Protein AF-A0A9W5TBR8-F1 (afdb_monomer_lite)

Radius of gyration: 24.47 Å; chains: 1; bounding box: 68×48×90 Å

pLDDT: mean 71.94, std 16.28, range [33.34, 95.5]

Secondary structure (DSSP, 8-state):
-PPPP----------EEEEEE-HHHHHHS-HHHHHHHHHHHHHHHHHTT--EEEEEETT-HHHHHHHHHHTT-SSEEPP-GGGSPPP-TT-GGGG----------GGGGGS--EEEEEEETTEEEEEE--TTT--STTEEEEEEE-HHHHHHHHHHHHTS--PPPS-EEEE--TT-SS-PEEEEPPPHHHHH-HHHHHHHHEETTEE-PPPSEEEEEE--HHHHHHHHHHHHHHHHHHHHHHTSTT-TT--------HHHHHHHHHHHHHHHHTTT---PPPPSTTS--GGGGSS-EEEEEESS-HHHHHHHHHHHHH----TT-

Foldseek 3Di:
DDDPPDPPPPQDQFAEEEEEEDPQAPLLDDLLQQVLLVVVQQVVCLVSLHAEYEYEYALCPNVLVCLVVAFPFAKAWDPDSVPSDDDDLPDCSSVQPVPPSPPVDPVSVVTAFKWKWFDDDPIIIIHHDDPVPDDSPGTYIYGYHHLCLLVVLVVVLVPPPDDPQPDKDWDDDPDDPDDTDIDGDHPPCSVPVVVSLQSSQQGPNRGDDQGAAYEYEAADPVSLVSNVVSVVVVVVVVVVVVVPPPNVPPPRPDPDPVVSSVVRVVVVVCCVVVVQPDDQFDDDSSHDNVSNVLNYDYHYFYDSHPVRVVVRVVVSSVDDDPSPD

Sequence (325 aa):
MATPSEAHVDIESLSHVASLFSDGFLRFTPKDRIERDIFSNAVNLIVENVNYFTIYDWRGVMRLYFATKYGGSHRRPVGDLSKYKAPSLGSLEYFDISRQFRVIDPDIFECTSSYYLERKGPELVISQFNASQHKPAGGLRLTFLDRTHAHSRIINAISYPQLEPSKWIMVSPPNTTDRDVKYSIPSEEHITQPSLQRQLNMIDNAEIPLPDLMISVQAKFSDILLHCISRIYMKWLMLIFCVLPFFSKMHIDHYIDVKLVFRSIIKRINSIWFYGMGIIHPFGPCGLPPWFLACAELHECFSLSQADFWKCVDDFYHCQRRNGK

Organism: Babesia ovis (NCBI:txid5869)

Structure (mmCIF, N/CA/C/O backbone):
data_AF-A0A9W5TBR8-F1
#
_entry.id   AF-A0A9W5TBR8-F1
#
loop_
_atom_site.group_PDB
_atom_site.id
_atom_site.type_symbol
_atom_site.label_atom_id
_atom_site.label_alt_id
_atom_site.label_comp_id
_atom_site.label_asym_id
_atom_site.label_entity_id
_atom_site.label_seq_id
_atom_site.pdbx_PDB_ins_code
_atom_site.Cartn_x
_atom_site.Cartn_y
_atom_site.Cartn_z
_atom_site.occupancy
_atom_site.B_iso_or_equiv
_atom_site.auth_seq_id
_atom_site.auth_comp_id
_atom_site.auth_asym_id
_atom_site.auth_atom_id
_atom_site.pdbx_PDB_model_num
ATOM 1 N N . MET A 1 1 ? -12.964 1.700 -49.991 1.00 38.56 1 MET A N 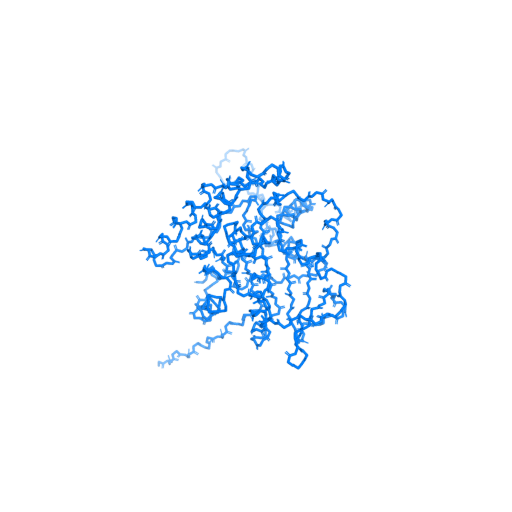1
ATOM 2 C CA . MET A 1 1 ? -12.283 2.212 -48.784 1.00 38.56 1 MET A CA 1
ATOM 3 C C . MET A 1 1 ? -12.960 1.570 -47.593 1.00 38.56 1 MET A C 1
ATOM 5 O O . MET A 1 1 ? -14.138 1.823 -47.390 1.00 38.56 1 MET A O 1
ATOM 9 N N . ALA A 1 2 ? -12.272 0.658 -46.908 1.00 34.84 2 ALA A N 1
ATOM 10 C CA . ALA A 1 2 ? -12.793 0.054 -45.689 1.00 34.84 2 ALA A CA 1
ATOM 11 C C . ALA A 1 2 ? -12.686 1.091 -44.567 1.00 34.84 2 ALA A C 1
ATOM 13 O O . ALA A 1 2 ? -11.602 1.613 -44.311 1.00 34.84 2 ALA A O 1
ATOM 14 N N . THR A 1 3 ? -13.816 1.428 -43.955 1.00 33.34 3 THR A N 1
ATOM 15 C CA . THR A 1 3 ? -13.861 2.151 -42.684 1.00 33.34 3 THR A CA 1
ATOM 16 C C . THR A 1 3 ? -13.034 1.377 -41.658 1.00 33.34 3 THR A C 1
ATOM 18 O O . THR A 1 3 ? -13.221 0.161 -41.556 1.00 33.34 3 THR A O 1
ATOM 21 N N . PRO A 1 4 ? -12.111 2.024 -40.924 1.00 38.44 4 PRO A N 1
ATOM 22 C CA . PRO A 1 4 ? -11.412 1.350 -39.844 1.00 38.44 4 PRO A CA 1
ATOM 23 C C . PRO A 1 4 ? -12.465 0.915 -38.825 1.00 38.44 4 PRO A C 1
ATOM 25 O O . PRO A 1 4 ? -13.259 1.734 -38.366 1.00 38.44 4 PRO A O 1
ATOM 28 N N . SER A 1 5 ? -12.516 -0.386 -38.538 1.00 38.44 5 SER A N 1
ATOM 29 C CA . SER A 1 5 ? -13.311 -0.914 -37.436 1.00 38.44 5 SER A CA 1
ATOM 30 C C . SER A 1 5 ? -12.879 -0.190 -36.168 1.00 38.44 5 SER A C 1
ATOM 32 O O . SER A 1 5 ? -11.680 -0.171 -35.873 1.00 38.44 5 SER A O 1
ATOM 34 N N . GLU A 1 6 ? -13.829 0.408 -35.451 1.00 37.50 6 GLU A N 1
ATOM 35 C CA . GLU A 1 6 ? -13.611 0.891 -34.091 1.00 37.50 6 GLU A CA 1
ATOM 36 C C . GLU A 1 6 ? -12.923 -0.230 -33.313 1.00 37.50 6 GLU A C 1
ATOM 38 O O . GLU A 1 6 ? -13.473 -1.319 -33.139 1.00 37.50 6 GLU A O 1
ATOM 43 N N . ALA A 1 7 ? -11.661 -0.005 -32.949 1.00 41.06 7 ALA A N 1
ATOM 44 C CA . ALA A 1 7 ? -10.956 -0.907 -32.068 1.00 41.06 7 ALA A CA 1
ATOM 45 C C . ALA A 1 7 ? -11.771 -0.945 -30.776 1.00 41.06 7 ALA A C 1
ATOM 47 O O . ALA A 1 7 ? -11.905 0.079 -30.107 1.00 41.06 7 ALA A O 1
ATOM 48 N N . HIS A 1 8 ? -12.349 -2.104 -30.465 1.00 37.47 8 HIS A N 1
ATOM 49 C CA . HIS A 1 8 ? -12.842 -2.392 -29.130 1.00 37.47 8 HIS A CA 1
ATOM 50 C C . HIS A 1 8 ? -11.691 -2.092 -28.166 1.00 37.47 8 HIS A C 1
ATOM 52 O O . HIS A 1 8 ? -10.691 -2.808 -28.134 1.00 37.47 8 HIS A O 1
ATOM 58 N N . VAL A 1 9 ? -11.787 -0.970 -27.455 1.00 43.81 9 VAL A N 1
ATOM 59 C CA . VAL A 1 9 ? -10.922 -0.690 -26.317 1.00 43.81 9 VAL A CA 1
ATOM 60 C C . VAL A 1 9 ? -11.436 -1.618 -25.230 1.00 43.81 9 VAL A C 1
ATOM 62 O O . VAL A 1 9 ? -12.462 -1.335 -24.614 1.00 43.81 9 VAL A O 1
ATOM 65 N N . ASP A 1 10 ? -10.792 -2.774 -25.077 1.00 48.81 10 ASP A N 1
ATOM 66 C CA . ASP A 1 10 ? -11.019 -3.636 -23.925 1.00 48.81 10 ASP A CA 1
ATOM 67 C C . ASP A 1 10 ? -10.769 -2.780 -22.680 1.00 48.81 10 ASP A C 1
ATOM 69 O O . ASP A 1 10 ? -9.655 -2.307 -22.453 1.00 48.81 10 ASP A O 1
ATOM 73 N N . ILE A 1 11 ? -11.833 -2.499 -21.926 1.00 58.00 11 ILE A N 1
ATOM 74 C CA . ILE A 1 11 ? -11.738 -1.749 -20.675 1.00 58.00 11 ILE A CA 1
ATOM 75 C C . ILE A 1 11 ? -10.878 -2.597 -19.741 1.00 58.00 11 ILE A C 1
ATOM 77 O O . ILE A 1 11 ? -11.263 -3.714 -19.386 1.00 58.00 11 ILE A O 1
ATOM 81 N N . GLU A 1 12 ? -9.696 -2.097 -19.389 1.00 68.62 12 GLU A N 1
ATOM 82 C CA . GLU A 1 12 ? -8.773 -2.822 -18.524 1.00 68.62 12 GLU A CA 1
ATOM 83 C C . GLU A 1 12 ? -9.418 -3.058 -17.155 1.00 68.62 12 GLU A C 1
ATOM 85 O O . GLU A 1 12 ? -9.857 -2.131 -16.474 1.00 68.62 12 GLU A O 1
ATOM 90 N N . SER A 1 13 ? -9.497 -4.326 -16.751 1.00 84.25 13 SER A N 1
ATOM 91 C CA . SER A 1 13 ? -10.042 -4.699 -15.451 1.00 84.25 13 SER A CA 1
ATOM 92 C C . SER A 1 13 ? -8.992 -4.490 -14.362 1.00 84.25 13 SER A C 1
ATOM 94 O O . SER A 1 13 ? -7.942 -5.134 -14.391 1.00 84.25 13 SER A O 1
ATOM 96 N N . LEU A 1 14 ? -9.294 -3.651 -13.373 1.00 90.31 14 LEU A N 1
ATOM 97 C CA . LEU A 1 14 ? -8.453 -3.471 -12.194 1.00 90.31 14 LEU A CA 1
ATOM 98 C C . LEU A 1 14 ? -8.553 -4.701 -11.278 1.00 90.31 14 LEU A C 1
ATOM 100 O O . LEU A 1 14 ? -9.602 -4.965 -10.697 1.00 90.31 14 LEU A O 1
ATOM 104 N N . SER A 1 15 ? -7.468 -5.460 -11.121 1.00 91.19 15 SER A N 1
ATOM 105 C CA . SER A 1 15 ? -7.457 -6.696 -10.321 1.00 91.19 15 SER A CA 1
ATOM 106 C C . SER A 1 15 ? -6.657 -6.571 -9.024 1.00 91.19 15 SER A C 1
ATOM 108 O O . SER A 1 15 ? -7.024 -7.170 -8.003 1.00 91.19 15 SER A O 1
ATOM 110 N N . HIS A 1 16 ? -5.581 -5.779 -9.052 1.00 92.75 16 HIS A N 1
ATOM 111 C CA . HIS A 1 16 ? -4.664 -5.604 -7.935 1.00 92.75 16 HIS A CA 1
ATOM 112 C C . HIS A 1 16 ? -4.231 -4.146 -7.777 1.00 92.75 16 HIS A C 1
ATOM 114 O O . HIS A 1 16 ? -3.551 -3.577 -8.632 1.00 92.75 16 HIS A O 1
ATOM 120 N N . VAL A 1 17 ? -4.567 -3.572 -6.620 1.00 94.25 17 VAL A N 1
ATOM 121 C CA . VAL A 1 17 ? -4.109 -2.245 -6.199 1.00 94.25 17 VAL A CA 1
ATOM 122 C C . VAL A 1 17 ? -3.016 -2.384 -5.143 1.00 94.25 17 VAL A C 1
ATOM 124 O O . VAL A 1 17 ? -3.185 -3.090 -4.148 1.00 94.25 17 VAL A O 1
ATOM 127 N N . ALA A 1 18 ? -1.908 -1.670 -5.315 1.00 93.00 18 ALA A N 1
ATOM 128 C CA . ALA A 1 18 ? -0.853 -1.548 -4.318 1.00 93.00 18 ALA A CA 1
ATOM 129 C C . ALA A 1 18 ? -0.780 -0.112 -3.782 1.00 93.00 18 ALA A C 1
ATOM 131 O O . ALA A 1 18 ? -0.710 0.847 -4.540 1.00 93.00 18 ALA A O 1
ATOM 132 N N . SER A 1 19 ? -0.760 0.059 -2.463 1.00 93.00 19 SER A N 1
ATOM 133 C CA . SER A 1 19 ? -0.533 1.341 -1.797 1.00 93.00 19 SER A CA 1
ATOM 134 C C . SER A 1 19 ? 0.805 1.357 -1.083 1.00 93.00 19 SER A C 1
ATOM 136 O O . SER A 1 19 ? 1.113 0.494 -0.265 1.00 93.00 19 SER A O 1
ATOM 138 N N . LEU A 1 20 ? 1.590 2.383 -1.370 1.00 89.56 20 LEU A N 1
ATOM 139 C CA . LEU A 1 20 ? 2.924 2.594 -0.842 1.00 89.56 20 LEU A CA 1
ATOM 140 C C . LEU A 1 20 ? 2.894 3.719 0.184 1.00 89.56 20 LEU A C 1
ATOM 142 O O . LEU A 1 20 ? 2.697 4.882 -0.160 1.00 89.56 20 LEU A O 1
ATOM 146 N N . PHE A 1 21 ? 3.121 3.392 1.450 1.00 89.50 21 PHE A N 1
ATOM 147 C CA . PHE A 1 21 ? 3.064 4.375 2.525 1.00 89.50 21 PHE A CA 1
ATOM 148 C C . PHE A 1 21 ? 4.429 5.022 2.747 1.00 89.50 21 PHE A C 1
ATOM 150 O O . PHE A 1 21 ? 5.423 4.351 3.042 1.00 89.50 21 PHE A O 1
ATOM 157 N N . SER A 1 22 ? 4.491 6.351 2.637 1.00 82.69 22 SER A N 1
ATOM 158 C CA . SER A 1 22 ? 5.710 7.083 2.972 1.00 82.69 22 SER A CA 1
ATOM 159 C C . SER A 1 22 ? 5.959 7.149 4.476 1.00 82.69 22 SER A C 1
ATOM 161 O O . SER A 1 22 ? 5.034 7.158 5.286 1.00 82.69 22 SER A O 1
ATOM 163 N N . ASP A 1 23 ? 7.235 7.241 4.869 1.00 77.81 23 ASP A N 1
ATOM 164 C CA . ASP A 1 23 ? 7.616 7.399 6.283 1.00 77.81 23 ASP A CA 1
ATOM 165 C C . ASP A 1 23 ? 6.982 8.662 6.891 1.00 77.81 23 ASP A C 1
ATOM 167 O O . ASP A 1 23 ? 6.600 8.671 8.057 1.00 77.81 23 ASP A O 1
ATOM 171 N N . GLY A 1 24 ? 6.803 9.716 6.086 1.00 76.12 24 GLY A N 1
ATOM 172 C CA . GLY A 1 24 ? 6.051 10.901 6.493 1.00 76.12 24 GLY A CA 1
ATOM 173 C C . GLY A 1 24 ? 4.583 10.576 6.768 1.00 76.12 24 GLY A C 1
ATOM 174 O O . GLY A 1 24 ? 4.076 10.910 7.835 1.00 76.12 24 GLY A O 1
ATOM 175 N N . PHE A 1 25 ? 3.904 9.884 5.847 1.00 84.19 25 PHE A N 1
ATOM 176 C CA . PHE A 1 25 ? 2.503 9.493 6.026 1.00 84.19 25 PHE A CA 1
ATOM 177 C C . PHE A 1 25 ? 2.286 8.687 7.314 1.00 84.19 25 PHE A C 1
ATOM 179 O O . PHE A 1 25 ? 1.428 9.057 8.115 1.00 84.19 25 PHE A O 1
ATOM 186 N N . LEU A 1 26 ? 3.113 7.666 7.557 1.00 81.44 26 LEU A N 1
ATOM 187 C CA . LEU A 1 26 ? 3.023 6.800 8.741 1.00 81.44 26 LEU A CA 1
ATOM 188 C C . LEU A 1 26 ? 3.288 7.528 10.064 1.00 81.44 26 LEU A C 1
ATOM 190 O O . LEU A 1 26 ? 2.765 7.126 11.098 1.00 81.44 26 LEU A O 1
ATOM 194 N N . ARG A 1 27 ? 4.138 8.561 10.058 1.00 76.44 27 ARG A N 1
ATOM 195 C CA . ARG A 1 27 ? 4.496 9.307 11.276 1.00 76.44 27 ARG A CA 1
ATOM 196 C C . ARG A 1 27 ? 3.541 10.449 11.592 1.00 76.44 27 ARG A C 1
ATOM 198 O O . ARG A 1 27 ? 3.403 10.809 12.757 1.00 76.44 27 ARG A O 1
ATOM 205 N N . PHE A 1 28 ? 2.931 11.047 10.572 1.00 76.19 28 PHE A N 1
ATOM 206 C CA . PHE A 1 28 ? 2.017 12.179 10.747 1.00 76.19 28 PHE A CA 1
ATOM 207 C C . PHE A 1 28 ? 0.547 11.752 10.814 1.00 76.19 28 PHE A C 1
ATOM 209 O O . PHE A 1 28 ? -0.290 12.539 11.252 1.00 76.19 28 PHE A O 1
ATOM 216 N N . THR A 1 29 ? 0.229 10.512 10.432 1.00 78.94 29 THR A N 1
ATOM 217 C CA . THR A 1 29 ? -1.136 9.974 10.455 1.00 78.94 29 THR A CA 1
ATOM 218 C C . THR A 1 29 ? -1.252 8.867 11.506 1.00 78.94 29 THR A C 1
ATOM 220 O O . THR A 1 29 ? -0.426 7.957 11.516 1.00 78.94 29 THR A O 1
ATOM 223 N N . PRO A 1 30 ? -2.273 8.880 12.379 1.00 78.75 30 PRO A N 1
ATOM 224 C CA . PRO A 1 30 ? -2.486 7.806 13.345 1.00 78.75 30 PRO A CA 1
ATOM 225 C C . PRO A 1 30 ? -2.832 6.496 12.678 1.00 78.75 30 PRO A C 1
ATOM 227 O O . PRO A 1 30 ? -3.600 6.464 11.715 1.00 78.75 30 PRO A O 1
ATOM 230 N N . LYS A 1 31 ? -2.391 5.408 13.302 1.00 83.12 31 LYS A N 1
ATOM 231 C CA . LYS A 1 31 ? -2.651 4.045 12.839 1.00 83.12 31 LYS A CA 1
ATOM 232 C C . LYS A 1 31 ? -4.140 3.728 12.751 1.00 83.12 31 LYS A C 1
ATOM 234 O O . LYS A 1 31 ? -4.548 3.160 11.752 1.00 83.12 31 LYS A O 1
ATOM 239 N N . ASP A 1 32 ? -4.951 4.165 13.714 1.00 81.94 32 ASP A N 1
ATOM 240 C CA . ASP A 1 32 ? -6.401 3.915 13.690 1.00 81.94 32 ASP A CA 1
ATOM 241 C C . ASP A 1 32 ? -7.092 4.639 12.526 1.00 81.94 32 ASP A C 1
ATOM 243 O O . ASP A 1 32 ? -8.001 4.103 11.898 1.00 81.94 32 ASP A O 1
ATOM 247 N N . ARG A 1 33 ? -6.631 5.849 12.181 1.00 83.56 33 ARG A N 1
ATOM 248 C CA . ARG A 1 33 ? -7.131 6.563 10.999 1.00 83.56 33 ARG A CA 1
ATOM 249 C C . ARG A 1 33 ? -6.689 5.867 9.714 1.00 83.56 33 ARG A C 1
ATOM 251 O O . ARG A 1 33 ? -7.508 5.718 8.815 1.00 83.56 33 ARG A O 1
ATOM 258 N N . ILE A 1 34 ? -5.427 5.435 9.638 1.00 90.50 34 ILE A N 1
ATOM 259 C CA . ILE A 1 34 ? -4.916 4.662 8.497 1.00 90.50 34 ILE A CA 1
ATOM 260 C C . ILE A 1 34 ? -5.734 3.377 8.336 1.00 90.50 34 ILE A C 1
ATOM 262 O O . ILE A 1 34 ? -6.197 3.094 7.243 1.00 90.50 34 ILE A O 1
ATOM 266 N N . GLU A 1 35 ? -5.962 2.627 9.412 1.00 91.38 35 GLU A N 1
ATOM 267 C CA . GLU A 1 35 ? -6.771 1.407 9.424 1.00 91.38 35 GLU A CA 1
ATOM 268 C C . GLU A 1 35 ? -8.202 1.653 8.932 1.00 91.38 35 GLU A C 1
ATOM 270 O O . GLU A 1 35 ? -8.675 0.943 8.045 1.00 91.38 35 GLU A O 1
ATOM 275 N N . ARG A 1 36 ? -8.883 2.671 9.467 1.00 90.25 36 ARG A N 1
ATOM 276 C CA . ARG A 1 36 ? -10.227 3.048 9.014 1.00 90.25 36 ARG A CA 1
ATOM 277 C C . ARG A 1 36 ? -10.242 3.339 7.517 1.00 90.25 36 ARG A C 1
ATOM 279 O O . ARG A 1 36 ? -11.124 2.862 6.809 1.00 90.25 36 ARG A O 1
ATOM 286 N N . ASP A 1 37 ? -9.276 4.122 7.046 1.00 92.44 37 ASP A N 1
ATOM 287 C CA . ASP A 1 37 ? -9.165 4.509 5.643 1.00 92.44 37 ASP A CA 1
ATOM 288 C C . ASP A 1 37 ? -8.826 3.284 4.754 1.00 92.44 37 ASP A C 1
ATOM 290 O O . ASP A 1 37 ? -9.390 3.145 3.670 1.00 92.44 37 ASP A O 1
ATOM 294 N N . ILE A 1 38 ? -8.004 2.334 5.232 1.00 95.50 38 ILE A N 1
ATOM 295 C CA . ILE A 1 38 ? -7.755 1.036 4.573 1.00 95.50 38 ILE A CA 1
ATOM 296 C C . ILE A 1 38 ? -9.067 0.271 4.404 1.00 95.50 38 ILE A C 1
ATOM 298 O O . ILE A 1 38 ? -9.385 -0.144 3.292 1.00 95.50 38 ILE A O 1
ATOM 302 N N . PHE A 1 39 ? -9.837 0.089 5.481 1.00 94.25 39 PHE A N 1
ATOM 303 C CA . PHE A 1 39 ? -11.092 -0.662 5.418 1.00 94.25 39 PHE A CA 1
ATOM 304 C C . PHE A 1 39 ? -12.147 0.040 4.566 1.00 94.25 39 PHE A C 1
ATOM 306 O O . PHE A 1 39 ? -12.836 -0.619 3.793 1.00 94.25 39 PHE A O 1
ATOM 313 N N . SER A 1 40 ? -12.243 1.368 4.652 1.00 91.81 40 SER A N 1
ATOM 314 C CA . SER A 1 40 ? -13.164 2.152 3.828 1.00 91.81 40 SER A CA 1
ATOM 315 C C . SER A 1 40 ? -12.868 1.984 2.337 1.00 91.81 40 SER A C 1
ATOM 317 O O . SER A 1 40 ? -13.791 1.777 1.553 1.00 91.81 40 SER A O 1
ATOM 319 N N . ASN A 1 41 ? -11.594 2.036 1.939 1.00 95.00 41 ASN A N 1
ATOM 320 C CA . ASN A 1 41 ? -11.218 1.801 0.547 1.00 95.00 41 ASN A CA 1
ATOM 321 C C . ASN A 1 41 ? -11.397 0.336 0.151 1.00 95.00 41 ASN A C 1
ATOM 323 O O . ASN A 1 41 ? -11.904 0.072 -0.933 1.00 95.00 41 ASN A O 1
ATOM 327 N N . ALA A 1 42 ? -11.068 -0.609 1.034 1.00 94.00 42 ALA A N 1
ATOM 328 C CA . ALA A 1 42 ? -11.257 -2.036 0.793 1.00 94.00 42 ALA A CA 1
ATOM 329 C C . ALA A 1 42 ? -12.720 -2.396 0.498 1.00 94.00 42 ALA A C 1
ATOM 331 O O . ALA A 1 42 ? -12.976 -3.185 -0.404 1.00 94.00 42 ALA A O 1
ATOM 332 N N . VAL A 1 43 ? -13.684 -1.796 1.207 1.00 91.44 43 VAL A N 1
ATOM 333 C CA . VAL A 1 43 ? -15.118 -2.004 0.939 1.00 91.44 43 VAL A CA 1
ATOM 334 C C . VAL A 1 43 ? -15.472 -1.625 -0.494 1.00 91.44 43 VAL A C 1
ATOM 336 O O . VAL A 1 43 ? -16.164 -2.383 -1.167 1.00 91.44 43 VAL A O 1
ATOM 339 N N . ASN A 1 44 ? -14.988 -0.480 -0.969 1.00 91.81 44 ASN A N 1
ATOM 340 C CA . ASN A 1 44 ? -15.271 -0.033 -2.328 1.00 91.81 44 ASN A CA 1
ATOM 341 C C . ASN A 1 44 ? -14.507 -0.865 -3.371 1.00 91.81 44 ASN A C 1
ATOM 343 O O . ASN A 1 44 ? -15.064 -1.198 -4.406 1.00 91.81 44 ASN A O 1
ATOM 347 N N . LEU A 1 45 ? -13.269 -1.277 -3.077 1.00 93.75 45 LEU A N 1
ATOM 348 C CA . LEU A 1 45 ? -12.498 -2.176 -3.943 1.00 93.75 45 LEU A CA 1
ATOM 349 C C . LEU A 1 45 ? -13.201 -3.532 -4.120 1.00 93.75 45 LEU A C 1
ATOM 351 O O . LEU A 1 45 ? -13.238 -4.057 -5.227 1.00 93.75 45 LEU A O 1
ATOM 355 N N . ILE A 1 46 ? -13.818 -4.068 -3.058 1.00 91.88 46 ILE A N 1
ATOM 356 C CA . ILE A 1 46 ? -14.655 -5.278 -3.137 1.00 91.88 46 ILE A CA 1
ATOM 357 C C . ILE A 1 46 ? -15.848 -5.057 -4.079 1.00 91.88 46 ILE A C 1
ATOM 359 O O . ILE A 1 46 ? -16.194 -5.958 -4.837 1.00 91.88 46 ILE A O 1
ATOM 363 N N . VAL A 1 47 ? -16.485 -3.880 -4.033 1.00 89.81 47 VAL A N 1
ATOM 364 C CA . VAL A 1 47 ? -17.620 -3.540 -4.915 1.00 89.81 47 VAL A CA 1
ATOM 365 C C . VAL A 1 47 ? -17.189 -3.489 -6.384 1.00 89.81 47 VAL A C 1
ATOM 367 O O . VAL A 1 47 ? -17.914 -3.993 -7.237 1.00 89.81 47 VAL A O 1
ATOM 370 N N . GLU A 1 48 ? -15.987 -2.983 -6.661 1.00 89.00 48 GLU A N 1
ATOM 371 C CA . GLU A 1 48 ? -15.379 -2.962 -8.001 1.00 89.00 48 GLU A CA 1
ATOM 372 C C . GLU A 1 48 ? -14.766 -4.312 -8.429 1.00 89.00 48 GLU A C 1
ATOM 374 O O . GLU A 1 48 ? -14.097 -4.396 -9.454 1.00 89.00 48 GLU A O 1
ATOM 379 N N . ASN A 1 49 ? -14.991 -5.395 -7.674 1.00 90.50 49 ASN A N 1
ATOM 380 C CA . ASN A 1 49 ? -14.443 -6.734 -7.936 1.00 90.50 49 ASN A CA 1
ATOM 381 C C . ASN A 1 49 ? -12.902 -6.797 -7.982 1.00 90.50 49 ASN A C 1
ATOM 383 O O . ASN A 1 49 ? -12.324 -7.685 -8.617 1.00 90.50 49 ASN A O 1
ATOM 387 N N . VAL A 1 50 ? -12.225 -5.894 -7.271 1.00 92.00 50 VAL A N 1
ATOM 388 C CA . VAL A 1 50 ? -10.776 -5.962 -7.066 1.00 92.00 50 VAL A CA 1
ATOM 389 C C . VAL A 1 50 ? -10.479 -7.081 -6.070 1.00 92.00 50 VAL A C 1
ATOM 391 O O . VAL A 1 50 ? -11.058 -7.141 -4.985 1.00 92.00 50 VAL A O 1
ATOM 394 N N . ASN A 1 51 ? -9.546 -7.967 -6.421 1.00 92.00 51 ASN A N 1
ATOM 395 C CA . ASN A 1 51 ? -9.255 -9.173 -5.639 1.00 92.00 51 ASN A CA 1
ATOM 396 C C . ASN A 1 51 ? -8.092 -8.984 -4.659 1.00 92.00 51 ASN A C 1
ATOM 398 O O . ASN A 1 51 ? -8.021 -9.672 -3.637 1.00 92.00 51 ASN A O 1
ATOM 402 N N . TYR A 1 52 ? -7.180 -8.053 -4.949 1.00 93.44 52 TYR A N 1
ATOM 403 C CA . TYR A 1 52 ? -5.961 -7.854 -4.171 1.00 93.44 52 TYR A CA 1
ATOM 404 C C . TYR A 1 52 ? -5.774 -6.386 -3.804 1.00 93.44 52 TYR A C 1
ATOM 406 O O . TYR A 1 52 ? -5.777 -5.505 -4.665 1.00 93.44 52 TYR A O 1
ATOM 414 N N . PHE A 1 53 ? -5.544 -6.135 -2.516 1.00 95.44 53 PHE A N 1
ATOM 415 C CA . PHE A 1 53 ? -5.101 -4.841 -2.019 1.00 95.44 53 PHE A CA 1
ATOM 416 C C . PHE A 1 53 ? -3.836 -5.025 -1.188 1.00 95.44 53 PHE A C 1
ATOM 418 O O . PHE A 1 53 ? -3.864 -5.588 -0.092 1.00 95.44 53 PHE A O 1
ATOM 425 N N . THR A 1 54 ? -2.709 -4.569 -1.722 1.00 93.81 54 THR A N 1
ATOM 426 C CA . THR A 1 54 ? -1.412 -4.693 -1.058 1.00 93.81 54 THR A CA 1
ATOM 427 C C . THR A 1 54 ? -0.994 -3.361 -0.460 1.00 93.81 54 THR A C 1
ATOM 429 O O . THR A 1 54 ? -1.007 -2.334 -1.127 1.00 93.81 54 THR A O 1
ATOM 432 N N . ILE A 1 55 ? -0.571 -3.370 0.795 1.00 93.69 55 ILE A N 1
ATOM 433 C CA . ILE A 1 55 ? -0.022 -2.216 1.495 1.00 93.69 55 ILE A CA 1
ATOM 434 C C . ILE A 1 55 ? 1.456 -2.482 1.715 1.00 93.69 55 ILE A C 1
ATOM 436 O O . ILE A 1 55 ? 1.823 -3.413 2.428 1.00 93.69 55 ILE A O 1
ATOM 440 N N . TYR A 1 56 ? 2.303 -1.659 1.112 1.00 89.25 56 TYR A N 1
ATOM 441 C CA . TYR A 1 56 ? 3.736 -1.695 1.341 1.00 89.25 56 TYR A CA 1
ATOM 442 C C . TYR A 1 56 ? 4.154 -0.525 2.219 1.00 89.25 56 TYR A C 1
ATOM 444 O O . TYR A 1 56 ? 3.975 0.647 1.872 1.00 89.25 56 TYR A O 1
ATOM 452 N N . ASP A 1 57 ? 4.776 -0.852 3.342 1.00 86.19 57 ASP A N 1
ATOM 453 C CA . ASP A 1 57 ? 5.382 0.121 4.227 1.00 86.19 57 ASP A CA 1
ATOM 454 C C . ASP A 1 57 ? 6.775 -0.375 4.635 1.00 86.19 57 ASP A C 1
ATOM 456 O O . ASP A 1 57 ? 6.943 -1.451 5.200 1.00 86.19 57 ASP A O 1
ATOM 460 N N . TRP A 1 58 ? 7.814 0.401 4.308 1.00 77.25 58 TRP A N 1
ATOM 461 C CA . TRP A 1 58 ? 9.218 -0.021 4.448 1.00 77.25 58 TRP A CA 1
ATOM 462 C C . TRP A 1 58 ? 9.562 -0.565 5.847 1.00 77.25 58 TRP A C 1
ATOM 464 O O . TRP A 1 58 ? 10.403 -1.454 5.994 1.00 77.25 58 TRP A O 1
ATOM 474 N N . ARG A 1 59 ? 8.934 -0.011 6.888 1.00 76.75 59 ARG A N 1
ATOM 475 C CA . ARG A 1 59 ? 9.246 -0.312 8.290 1.00 76.75 59 ARG A CA 1
ATOM 476 C C . ARG A 1 59 ? 8.390 -1.437 8.879 1.00 76.75 59 ARG A C 1
ATOM 478 O O . ARG A 1 59 ? 8.688 -1.848 9.996 1.00 76.75 59 ARG A O 1
ATOM 485 N N . GLY A 1 60 ? 7.369 -1.916 8.172 1.00 79.50 60 GLY A N 1
ATOM 486 C CA . GLY A 1 60 ? 6.425 -2.925 8.656 1.00 79.50 60 GLY A CA 1
ATOM 487 C C . GLY A 1 60 ? 5.522 -2.439 9.794 1.00 79.50 60 GLY A C 1
ATOM 488 O O . GLY A 1 60 ? 5.101 -3.235 10.631 1.00 79.50 60 GLY A O 1
ATOM 489 N N . VAL A 1 61 ? 5.238 -1.137 9.865 1.00 81.75 61 VAL A N 1
ATOM 490 C CA . VAL A 1 61 ? 4.428 -0.515 10.924 1.00 81.75 61 VAL A CA 1
ATOM 491 C C . VAL A 1 61 ? 3.000 -1.031 10.893 1.00 81.75 61 VAL A C 1
ATOM 493 O O . VAL A 1 61 ? 2.457 -1.396 11.940 1.00 81.75 61 VAL A O 1
ATOM 496 N N . MET A 1 62 ? 2.390 -1.033 9.706 1.00 87.75 62 MET A N 1
ATOM 497 C CA . MET A 1 62 ? 1.004 -1.456 9.546 1.00 87.75 62 MET A CA 1
ATOM 498 C C . MET A 1 62 ? 0.905 -2.972 9.581 1.00 87.75 62 MET A C 1
ATOM 500 O O . MET A 1 62 ? -0.019 -3.486 10.205 1.00 87.75 62 MET A O 1
ATOM 504 N N . ARG A 1 63 ? 1.909 -3.676 9.040 1.00 86.69 63 ARG A N 1
ATOM 505 C CA . ARG A 1 63 ? 2.036 -5.129 9.208 1.00 86.69 63 ARG A CA 1
ATOM 506 C C . ARG A 1 63 ? 1.984 -5.529 10.681 1.00 86.69 63 ARG A C 1
ATOM 508 O O . ARG A 1 63 ? 1.141 -6.332 11.058 1.00 86.69 63 ARG A O 1
ATOM 515 N N . LEU A 1 64 ? 2.836 -4.935 11.520 1.00 82.88 64 LEU A N 1
ATOM 516 C CA . LEU A 1 64 ? 2.871 -5.244 12.951 1.00 82.88 64 LEU A CA 1
ATOM 517 C C . LEU A 1 64 ? 1.552 -4.885 13.645 1.00 82.88 64 LEU A C 1
ATOM 519 O O . LEU A 1 64 ? 1.041 -5.669 14.436 1.00 82.88 64 LEU A O 1
ATOM 523 N N . TYR A 1 65 ? 0.984 -3.717 13.337 1.00 85.12 65 TYR A N 1
ATOM 524 C CA . TYR A 1 65 ? -0.295 -3.297 13.911 1.00 85.12 65 TYR A CA 1
ATOM 525 C C . TYR A 1 65 ? -1.418 -4.303 13.603 1.00 85.12 65 TYR A C 1
ATOM 527 O O . TYR A 1 65 ? -2.139 -4.717 14.513 1.00 85.12 65 TYR A O 1
ATOM 535 N N . PHE A 1 66 ? -1.527 -4.750 12.349 1.00 89.31 66 PHE A N 1
ATOM 536 C CA . PHE A 1 66 ? -2.511 -5.754 11.947 1.00 89.31 66 PHE A CA 1
ATOM 537 C C . PHE A 1 66 ? -2.203 -7.136 12.530 1.00 89.31 66 PHE A C 1
ATOM 539 O O . PHE A 1 66 ? -3.126 -7.800 12.997 1.00 89.31 66 PHE A O 1
ATOM 546 N N . ALA A 1 67 ? -0.934 -7.545 12.598 1.00 86.12 67 ALA A N 1
ATOM 547 C CA . ALA A 1 67 ? -0.526 -8.799 13.231 1.00 86.12 67 ALA A CA 1
ATOM 548 C C . ALA A 1 67 ? -0.958 -8.851 14.701 1.00 86.12 67 ALA A C 1
ATOM 550 O O . ALA A 1 67 ? -1.605 -9.807 15.120 1.00 86.12 67 ALA A O 1
ATOM 551 N N . THR A 1 68 ? -0.702 -7.788 15.467 1.00 84.06 68 THR A N 1
ATOM 552 C CA . THR A 1 68 ? -1.105 -7.712 16.878 1.00 84.06 68 THR A CA 1
ATOM 553 C C . THR A 1 68 ? -2.624 -7.671 17.056 1.00 84.06 68 THR A C 1
ATOM 555 O O . THR A 1 68 ? -3.148 -8.241 18.009 1.00 84.06 68 THR A O 1
ATOM 558 N N . LYS A 1 69 ? -3.353 -6.984 16.168 1.00 85.25 69 LYS A N 1
ATOM 559 C CA . LYS A 1 69 ? -4.798 -6.760 16.332 1.00 85.25 69 LYS A CA 1
ATOM 560 C C . LYS A 1 69 ? -5.666 -7.879 15.753 1.00 85.25 69 LYS A C 1
ATOM 562 O O . LYS A 1 69 ? -6.731 -8.160 16.305 1.00 85.25 69 LYS A O 1
ATOM 567 N N . TYR A 1 70 ? -5.234 -8.491 14.655 1.00 87.31 70 TYR A N 1
ATOM 568 C CA . TYR A 1 70 ? -6.007 -9.437 13.845 1.00 87.31 70 TYR A CA 1
ATOM 569 C C . TYR A 1 70 ? -5.306 -10.782 13.615 1.00 87.31 70 TYR A C 1
ATOM 571 O O . TYR A 1 70 ? -5.906 -11.673 13.012 1.00 87.31 70 TYR A O 1
ATOM 579 N N . GLY A 1 71 ? -4.067 -10.968 14.079 1.00 84.88 71 GLY A N 1
ATOM 580 C CA . GLY A 1 71 ? -3.376 -12.258 13.999 1.00 84.88 71 GLY A CA 1
ATOM 581 C C . GLY A 1 71 ? -4.206 -13.393 14.610 1.00 84.88 71 GLY A C 1
ATOM 582 O O . GLY A 1 71 ? -4.897 -13.195 15.609 1.00 84.88 71 GLY A O 1
ATOM 583 N N . GLY A 1 72 ? -4.207 -14.565 13.967 1.00 82.00 72 GLY A N 1
ATOM 584 C CA . GLY A 1 72 ? -4.969 -15.736 14.421 1.00 82.00 72 GLY A CA 1
ATOM 585 C C . GLY A 1 72 ? -6.495 -15.617 14.304 1.00 82.00 72 GLY A C 1
ATOM 586 O O . GLY A 1 72 ? -7.218 -16.494 14.773 1.00 82.00 72 GLY A O 1
ATOM 587 N N . SER A 1 73 ? -7.028 -14.540 13.717 1.00 82.12 73 SER A N 1
ATOM 588 C CA . SER A 1 73 ? -8.479 -14.338 13.626 1.00 82.12 73 SER A CA 1
ATOM 589 C C . SER A 1 73 ? -9.100 -15.199 12.522 1.00 82.12 73 SER A C 1
ATOM 591 O O . SER A 1 73 ? -8.767 -15.041 11.352 1.00 82.12 73 SER A O 1
ATOM 593 N N . HIS A 1 74 ? -10.066 -16.057 12.863 1.00 81.75 74 HIS A N 1
ATOM 594 C CA . HIS A 1 74 ? -10.762 -16.896 11.873 1.00 81.75 74 HIS A CA 1
ATOM 595 C C . HIS A 1 74 ? -11.902 -16.184 11.134 1.00 81.75 74 HIS A C 1
ATOM 597 O O . HIS A 1 74 ? -12.087 -16.425 9.950 1.00 81.75 74 HIS A O 1
ATOM 603 N N . ARG A 1 75 ? -12.670 -15.327 11.816 1.00 85.81 75 ARG A N 1
ATOM 604 C CA . ARG A 1 75 ? -13.669 -14.397 11.252 1.00 85.81 75 ARG A CA 1
ATOM 605 C C . ARG A 1 75 ? -14.037 -13.404 12.343 1.00 85.81 75 ARG A C 1
ATOM 607 O O . ARG A 1 75 ? -14.715 -13.763 13.303 1.00 85.81 75 ARG A O 1
ATOM 614 N N . ARG A 1 76 ? -13.584 -12.165 12.212 1.00 87.38 76 ARG A N 1
ATOM 615 C CA . ARG A 1 76 ? -13.851 -11.093 13.169 1.00 87.38 76 ARG A CA 1
ATOM 616 C C . ARG A 1 76 ? -14.574 -9.953 12.455 1.00 87.38 76 ARG A C 1
ATOM 618 O O . ARG A 1 76 ? -14.083 -9.510 11.420 1.00 87.38 76 ARG A O 1
ATOM 625 N N . PRO A 1 77 ? -15.708 -9.454 12.972 1.00 86.31 77 PRO A N 1
ATOM 626 C CA . PRO A 1 77 ? -16.322 -8.261 12.409 1.00 86.31 77 PRO A CA 1
ATOM 627 C C . PRO A 1 77 ? -15.368 -7.077 12.586 1.00 86.31 77 PRO A C 1
ATOM 629 O O . PRO A 1 77 ? -14.813 -6.858 13.671 1.00 86.31 77 PRO A O 1
ATOM 632 N N . VAL A 1 78 ? -15.164 -6.319 11.514 1.00 84.69 78 VAL A N 1
ATOM 633 C CA . VAL A 1 78 ? -14.500 -5.022 11.590 1.00 84.69 78 VAL A CA 1
ATOM 634 C C . VAL A 1 78 ? -15.456 -4.102 12.343 1.00 84.69 78 VAL A C 1
ATOM 636 O O . VAL A 1 78 ? -16.620 -3.967 11.973 1.00 84.69 78 VAL A O 1
ATOM 639 N N . GLY A 1 79 ? -14.989 -3.540 13.461 1.00 71.38 79 GLY A N 1
ATOM 640 C CA . GLY A 1 79 ? -15.801 -2.640 14.274 1.00 71.38 79 GLY A CA 1
ATOM 641 C C . GLY A 1 79 ? -16.331 -1.468 13.448 1.00 71.38 79 GLY A C 1
ATOM 642 O O . GLY A 1 79 ? -15.740 -1.095 12.438 1.00 71.38 79 GLY A O 1
ATOM 643 N N . ASP A 1 80 ? -17.445 -0.891 13.892 1.00 68.81 80 ASP A N 1
ATOM 644 C CA . ASP A 1 80 ? -18.101 0.229 13.217 1.00 68.81 80 ASP A CA 1
ATOM 645 C C . ASP A 1 80 ? -17.101 1.349 12.874 1.00 68.81 80 ASP A C 1
ATOM 647 O O . ASP A 1 80 ? -16.553 2.015 13.759 1.00 68.81 80 ASP A O 1
ATOM 651 N N . LEU A 1 81 ? -16.876 1.544 11.570 1.00 66.62 81 LEU A N 1
ATOM 652 C CA . LEU A 1 81 ? -15.924 2.513 11.027 1.00 66.62 81 LEU A CA 1
ATOM 653 C C . LEU A 1 81 ? -16.282 3.959 11.420 1.00 66.62 81 LEU A C 1
ATOM 655 O O . LEU A 1 81 ? -15.406 4.826 11.434 1.00 66.62 81 LEU A O 1
ATOM 659 N N . SER A 1 82 ? -17.540 4.222 11.797 1.00 59.38 82 SER A N 1
ATOM 660 C CA . SER A 1 82 ? -17.996 5.530 12.284 1.00 59.38 82 SER A CA 1
ATOM 661 C C . SER A 1 82 ? -17.573 5.832 13.729 1.00 59.38 82 SER A C 1
ATOM 663 O O . SER A 1 82 ? -17.535 6.996 14.129 1.00 59.38 82 SER A O 1
ATOM 665 N N . LYS A 1 83 ? -17.184 4.812 14.512 1.00 55.22 83 LYS A N 1
ATOM 666 C CA . LYS A 1 83 ? -16.715 4.971 15.905 1.00 55.22 83 LYS A CA 1
ATOM 667 C C . LYS A 1 83 ? -15.260 5.416 16.013 1.00 55.22 83 LYS A C 1
ATOM 669 O O . LYS A 1 83 ? -14.798 5.727 17.114 1.00 55.22 83 LYS A O 1
ATOM 674 N N . TYR A 1 84 ? -14.534 5.461 14.899 1.00 54.12 84 TYR A N 1
ATOM 675 C CA . TYR A 1 84 ? -13.180 5.995 14.861 1.00 54.12 84 TYR A CA 1
ATOM 676 C C . TYR A 1 84 ? -13.233 7.492 15.154 1.00 54.12 84 TYR A C 1
ATOM 678 O O . TYR A 1 84 ? -13.673 8.294 14.328 1.00 54.12 84 TYR A O 1
ATOM 686 N N . LYS A 1 85 ? -12.813 7.862 16.368 1.00 51.94 85 LYS A N 1
ATOM 687 C CA . LYS A 1 85 ? -12.845 9.249 16.831 1.00 51.94 85 LYS A CA 1
ATOM 688 C C . LYS A 1 85 ? -12.046 10.129 15.876 1.00 51.94 85 LYS A C 1
ATOM 690 O O . LYS A 1 85 ? -10.919 9.801 15.500 1.00 51.94 85 LYS A O 1
ATOM 695 N N . ALA A 1 86 ? -12.634 11.268 15.513 1.00 49.91 86 ALA A N 1
ATOM 696 C CA . ALA A 1 86 ? -11.898 12.318 14.837 1.00 49.91 86 ALA A CA 1
ATOM 697 C C . ALA A 1 86 ? -10.659 12.679 15.678 1.00 49.91 86 ALA A C 1
ATOM 699 O O . ALA A 1 86 ? -10.750 12.704 16.911 1.00 49.91 86 ALA A O 1
ATOM 700 N N . PRO A 1 87 ? -9.518 12.956 15.030 1.00 48.16 87 PRO A N 1
ATOM 701 C CA . PRO A 1 87 ? -8.319 13.425 15.705 1.00 48.16 87 PRO A CA 1
ATOM 702 C C . PRO A 1 87 ? -8.639 14.545 16.690 1.00 48.16 87 PRO A C 1
ATOM 704 O O . PRO A 1 87 ? -9.104 15.609 16.284 1.00 48.16 87 PRO A O 1
ATOM 707 N N . SER A 1 88 ? -8.398 14.323 17.979 1.00 45.44 88 SER A N 1
ATOM 708 C CA . SER A 1 88 ? -8.507 15.375 18.986 1.00 45.44 88 SER A CA 1
ATOM 709 C C . SER A 1 88 ? -7.121 15.676 19.540 1.00 45.44 88 SER A C 1
ATOM 711 O O . SER A 1 88 ? -6.339 14.760 19.814 1.00 45.44 88 SER A O 1
ATOM 713 N N . LEU A 1 89 ? -6.819 16.967 19.728 1.00 46.22 89 LEU A N 1
ATOM 714 C CA . LEU A 1 89 ? -5.551 17.426 20.312 1.00 46.22 89 LEU A CA 1
ATOM 715 C C . LEU A 1 89 ? -5.252 16.783 21.682 1.00 46.22 89 LEU A C 1
ATOM 717 O O . LEU A 1 89 ? -4.098 16.756 22.091 1.00 46.22 89 LEU A O 1
ATOM 721 N N . GLY A 1 90 ? -6.274 16.272 22.379 1.00 39.94 90 GLY A N 1
ATOM 722 C CA . GLY A 1 90 ? -6.156 15.646 23.697 1.00 39.94 90 GLY A CA 1
ATOM 723 C C . GLY A 1 90 ? -5.883 14.137 23.700 1.00 39.94 90 GLY A C 1
ATOM 724 O O . GLY A 1 90 ? -5.733 13.565 24.776 1.00 39.94 90 GLY A O 1
ATOM 725 N N . SER A 1 91 ? -5.832 13.462 22.547 1.00 47.25 91 SER A N 1
ATOM 726 C CA . SER A 1 91 ? -5.545 12.020 22.508 1.00 47.25 91 SER A CA 1
ATOM 727 C C . SER A 1 91 ? -4.037 11.758 22.584 1.00 47.25 91 SER A C 1
ATOM 729 O O . SER A 1 91 ? -3.334 11.848 21.591 1.00 47.25 91 SER A O 1
ATOM 731 N N . LEU A 1 92 ? -3.510 11.436 23.769 1.00 43.56 92 LEU A N 1
ATOM 732 C CA . LEU A 1 92 ? -2.075 11.166 23.986 1.00 43.56 92 LEU A CA 1
ATOM 733 C C . LEU A 1 92 ? -1.527 9.997 23.137 1.00 43.56 92 LEU A C 1
ATOM 735 O O . LEU A 1 92 ? -0.350 9.988 22.790 1.00 43.56 92 LEU A O 1
ATOM 739 N N . GLU A 1 93 ? -2.383 9.056 22.732 1.00 45.78 93 GLU A N 1
ATOM 740 C CA . GLU A 1 93 ? -2.051 7.937 21.828 1.00 45.78 93 GLU A CA 1
ATOM 741 C C . GLU A 1 93 ? -1.644 8.403 20.416 1.00 45.78 93 GLU A C 1
ATOM 743 O O . GLU A 1 93 ? -0.923 7.708 19.702 1.00 45.78 93 GLU A O 1
ATOM 748 N N . TYR A 1 94 ? -2.036 9.622 20.036 1.00 45.00 94 TYR A N 1
ATOM 749 C CA . TYR A 1 94 ? -1.675 10.295 18.782 1.00 45.00 94 TYR A CA 1
ATOM 750 C C . TYR A 1 94 ? -0.199 10.743 18.746 1.00 45.00 94 TYR A C 1
ATOM 752 O O . TYR A 1 94 ? 0.300 11.177 17.707 1.00 45.00 94 TYR A O 1
ATOM 760 N N . PHE A 1 95 ? 0.492 10.665 19.889 1.00 46.44 95 PHE A N 1
ATOM 761 C CA . PHE A 1 95 ? 1.822 11.228 20.131 1.00 46.44 95 PHE A CA 1
ATOM 762 C C . PHE A 1 95 ? 2.879 10.179 20.479 1.00 46.44 95 PHE A C 1
ATOM 764 O O . PHE A 1 95 ? 4.010 10.547 20.799 1.00 46.44 95 PHE A O 1
ATOM 771 N N . ASP A 1 96 ? 2.551 8.885 20.410 1.00 42.12 96 ASP A N 1
ATOM 772 C CA . ASP A 1 96 ? 3.529 7.813 20.615 1.00 42.12 96 ASP A CA 1
ATOM 773 C C . ASP A 1 96 ? 4.463 7.699 19.392 1.00 42.12 96 ASP A C 1
ATOM 775 O O . ASP A 1 96 ? 4.337 6.829 18.529 1.00 42.12 96 ASP A O 1
ATOM 779 N N . ILE A 1 97 ? 5.407 8.642 19.314 1.00 42.91 97 ILE A N 1
ATOM 780 C CA . ILE A 1 97 ? 6.621 8.570 18.487 1.00 42.91 97 ILE A CA 1
ATOM 781 C C . ILE A 1 97 ? 7.730 7.812 19.251 1.00 42.91 97 ILE A C 1
ATOM 783 O O . ILE A 1 97 ? 8.764 7.480 18.668 1.00 42.91 97 ILE A O 1
ATOM 787 N N . SER A 1 98 ? 7.541 7.558 20.557 1.00 38.81 98 SER A N 1
ATOM 788 C CA . SER A 1 98 ? 8.532 6.931 21.441 1.00 38.81 98 SER A CA 1
ATOM 789 C C . SER A 1 98 ? 8.674 5.430 21.203 1.00 38.81 98 SER A C 1
ATOM 791 O O . SER A 1 98 ? 9.722 4.866 21.525 1.00 38.81 98 SER A O 1
ATOM 793 N N . ARG A 1 99 ? 7.740 4.800 20.481 1.00 42.38 99 ARG A N 1
ATOM 794 C CA . ARG A 1 99 ? 8.063 3.633 19.649 1.00 42.38 99 ARG A CA 1
ATOM 795 C C . ARG A 1 99 ? 8.940 4.059 18.474 1.00 42.38 99 ARG A C 1
ATOM 797 O O . ARG A 1 99 ? 8.558 3.952 17.307 1.00 42.38 99 ARG A O 1
ATOM 804 N N . GLN A 1 100 ? 10.174 4.470 18.774 1.00 42.19 100 GLN A N 1
ATOM 805 C CA . GLN A 1 100 ? 11.271 4.205 17.856 1.00 42.19 100 GLN A CA 1
ATOM 806 C C . GLN A 1 100 ? 11.089 2.760 17.400 1.00 42.19 100 GLN A C 1
ATOM 808 O O . GLN A 1 100 ? 10.960 1.870 18.235 1.00 42.19 100 GLN A O 1
ATOM 813 N N . PHE A 1 101 ? 10.979 2.579 16.087 1.00 47.16 101 PHE A N 1
ATOM 814 C CA . PHE A 1 101 ? 10.654 1.349 15.368 1.00 47.16 101 PHE A CA 1
ATOM 815 C C . PHE A 1 101 ? 11.709 0.246 15.576 1.00 47.16 101 PHE A C 1
ATOM 817 O O . PHE A 1 101 ? 12.269 -0.288 14.621 1.00 47.16 101 PHE A O 1
ATOM 824 N N . ARG A 1 102 ? 12.039 -0.077 16.827 1.00 39.34 102 ARG A N 1
ATOM 825 C CA . ARG A 1 102 ? 12.717 -1.304 17.192 1.00 39.34 102 ARG A CA 1
ATOM 826 C C . ARG A 1 102 ? 11.646 -2.378 17.121 1.00 39.34 102 ARG A C 1
ATOM 828 O O . ARG A 1 102 ? 10.750 -2.442 17.956 1.00 39.34 102 ARG A O 1
ATOM 835 N N . VAL A 1 103 ? 11.726 -3.191 16.079 1.00 47.59 103 VAL A N 1
ATOM 836 C CA . VAL A 1 103 ? 11.195 -4.550 16.129 1.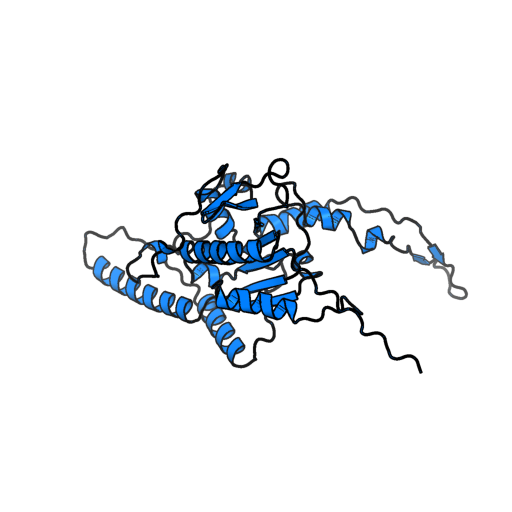00 47.59 103 VAL A CA 1
ATOM 837 C C . VAL A 1 103 ? 12.038 -5.238 17.201 1.00 47.59 103 VAL A C 1
ATOM 839 O O . VAL A 1 103 ? 13.199 -5.552 16.957 1.00 47.59 103 VAL A O 1
ATOM 842 N N . ILE A 1 104 ? 11.528 -5.276 18.433 1.00 44.12 104 ILE A N 1
ATOM 843 C CA . ILE A 1 104 ? 12.244 -5.851 19.585 1.00 44.12 104 ILE A CA 1
ATOM 844 C C . ILE A 1 104 ? 12.101 -7.378 19.580 1.00 44.12 104 ILE A C 1
ATOM 846 O O . ILE A 1 104 ? 12.925 -8.059 20.177 1.00 44.12 104 ILE A O 1
ATOM 850 N N . ASP A 1 105 ? 11.107 -7.908 18.866 1.00 46.75 105 ASP A N 1
ATOM 851 C CA . ASP A 1 105 ? 10.735 -9.310 18.960 1.00 46.75 105 ASP A CA 1
ATOM 852 C C . ASP A 1 105 ? 10.988 -10.068 17.639 1.00 46.75 105 ASP A C 1
ATOM 854 O O . ASP A 1 105 ? 10.375 -9.728 16.617 1.00 46.75 105 ASP A O 1
ATOM 858 N N . PRO A 1 106 ? 11.909 -11.049 17.614 1.00 48.56 106 PRO A N 1
ATOM 859 C CA . PRO A 1 106 ? 12.130 -11.920 16.462 1.00 48.56 106 PRO A CA 1
ATOM 860 C C . PRO A 1 106 ? 10.927 -12.827 16.141 1.00 48.56 106 PRO A C 1
ATOM 862 O O . PRO A 1 106 ? 10.811 -13.267 14.998 1.00 48.56 106 PRO A O 1
ATOM 865 N N . ASP A 1 107 ? 9.980 -13.024 17.062 1.00 48.19 107 ASP A N 1
ATOM 866 C CA . ASP A 1 107 ? 8.801 -13.872 16.818 1.00 48.19 107 ASP A CA 1
ATOM 867 C C . ASP A 1 107 ? 7.750 -13.173 15.926 1.00 48.19 107 ASP A C 1
ATOM 869 O O . ASP A 1 107 ? 6.908 -13.808 15.288 1.00 48.19 107 ASP A O 1
ATOM 873 N N . ILE A 1 108 ? 7.840 -11.844 15.767 1.00 52.44 108 ILE A N 1
ATOM 874 C CA . ILE A 1 108 ? 7.002 -11.065 14.831 1.00 52.44 108 ILE A CA 1
ATOM 875 C C . ILE A 1 108 ? 7.235 -11.495 13.370 1.00 52.44 108 ILE A C 1
ATOM 877 O O . ILE A 1 108 ? 6.367 -11.292 12.517 1.00 52.44 108 ILE A O 1
ATOM 881 N N . PHE A 1 109 ? 8.387 -12.094 13.059 1.00 51.81 109 PHE A N 1
ATOM 882 C CA . PHE A 1 109 ? 8.716 -12.534 11.703 1.00 51.81 109 PHE A CA 1
ATOM 883 C C . PHE A 1 109 ? 7.917 -13.766 11.247 1.00 51.81 109 PHE A C 1
ATOM 885 O O . PHE A 1 109 ? 7.844 -13.997 10.042 1.00 51.81 109 PHE A O 1
ATOM 892 N N . GLU A 1 110 ? 7.277 -14.503 12.163 1.00 58.06 110 GLU A N 1
ATOM 893 C CA . GLU A 1 110 ? 6.412 -15.653 11.843 1.00 58.06 110 GLU A CA 1
ATOM 894 C C . GLU A 1 110 ? 4.936 -15.270 11.638 1.00 58.06 110 GLU A C 1
ATOM 896 O O . GLU A 1 110 ? 4.115 -16.096 11.230 1.00 58.06 110 GLU A O 1
ATOM 901 N N . CYS A 1 111 ? 4.566 -14.012 11.896 1.00 65.25 111 CYS A N 1
ATOM 902 C CA . CYS A 1 111 ? 3.197 -13.551 11.695 1.00 65.25 111 CYS A CA 1
ATOM 903 C C . CYS A 1 111 ? 2.849 -13.490 10.201 1.00 65.25 111 CYS A C 1
ATOM 905 O O . CYS A 1 111 ? 3.561 -12.865 9.412 1.00 65.25 111 CYS A O 1
ATOM 907 N N . THR A 1 112 ? 1.708 -14.073 9.822 1.00 73.88 112 THR A N 1
ATOM 908 C CA . THR A 1 112 ? 1.188 -13.976 8.451 1.00 73.88 112 THR A CA 1
ATOM 909 C C . THR A 1 112 ? 0.926 -12.530 8.063 1.00 73.88 112 THR A C 1
ATOM 911 O O . THR A 1 112 ? 0.330 -11.766 8.828 1.00 73.88 112 THR A O 1
ATOM 914 N N . SER A 1 113 ? 1.282 -12.197 6.833 1.00 85.12 113 SER A N 1
ATOM 915 C CA . SER A 1 113 ? 1.142 -10.859 6.264 1.00 85.12 113 SER A CA 1
ATOM 916 C C . SER A 1 113 ? -0.177 -10.654 5.514 1.00 85.12 113 SER A C 1
ATOM 918 O O . SER A 1 113 ? -0.495 -9.533 5.117 1.00 85.12 113 SER A O 1
ATOM 920 N N . SER A 1 114 ? -0.942 -11.726 5.305 1.00 91.19 114 SER A N 1
ATOM 921 C CA . SER A 1 114 ? -2.149 -11.738 4.481 1.00 91.19 114 SER A CA 1
ATOM 922 C C . SER A 1 114 ? -3.422 -11.944 5.303 1.00 91.19 114 SER A C 1
ATOM 924 O O . SER A 1 114 ? -3.542 -12.879 6.098 1.00 91.19 114 SER A O 1
ATOM 926 N N . TYR A 1 115 ? -4.421 -11.120 5.016 1.00 92.94 115 TYR A N 1
ATOM 927 C CA . TYR A 1 115 ? -5.773 -11.186 5.555 1.00 92.94 115 TYR A CA 1
ATOM 928 C C . TYR A 1 115 ? -6.783 -11.278 4.414 1.00 92.94 115 TYR A C 1
ATOM 930 O O . TYR A 1 115 ? -6.512 -10.877 3.282 1.00 92.94 115 TYR A O 1
ATOM 938 N N . TYR A 1 116 ? -7.958 -11.809 4.712 1.00 93.44 116 TYR A N 1
ATOM 939 C CA . TYR A 1 116 ? -9.089 -11.852 3.805 1.00 93.44 116 TYR A CA 1
ATOM 940 C C . TYR A 1 116 ? -10.210 -10.978 4.355 1.00 93.44 116 TYR A C 1
ATOM 942 O O . TYR A 1 116 ? -10.559 -11.060 5.534 1.00 93.44 116 TYR A O 1
ATOM 950 N N . LEU A 1 117 ? -10.740 -10.117 3.495 1.00 93.75 117 LEU A N 1
ATOM 951 C CA . LEU A 1 117 ? -11.869 -9.250 3.777 1.00 93.75 117 LEU A CA 1
ATOM 952 C C . LEU A 1 117 ? -13.063 -9.700 2.951 1.00 93.75 117 LEU A C 1
ATOM 954 O O . LEU A 1 117 ? -12.987 -9.777 1.730 1.00 93.75 117 LEU A O 1
ATOM 958 N N . GLU A 1 118 ? -14.181 -9.949 3.614 1.00 91.38 118 GLU A N 1
ATOM 959 C CA . GLU A 1 118 ? -15.434 -10.320 2.964 1.00 91.38 118 GLU A CA 1
ATOM 960 C C . GLU A 1 118 ? -16.570 -9.439 3.469 1.00 91.38 118 GLU A C 1
ATOM 962 O O . GLU A 1 118 ? -16.614 -9.042 4.640 1.00 91.38 118 GLU A O 1
ATOM 967 N N . ARG A 1 119 ? -17.522 -9.154 2.581 1.00 87.00 119 ARG A N 1
ATOM 968 C CA . ARG A 1 119 ? -18.746 -8.453 2.948 1.00 87.00 119 ARG A CA 1
ATOM 969 C C . ARG A 1 119 ? -19.846 -9.469 3.218 1.00 87.00 119 ARG A C 1
ATOM 971 O O . ARG A 1 119 ? -20.186 -10.272 2.353 1.00 87.00 119 ARG A O 1
ATOM 978 N N . LYS A 1 120 ? -20.429 -9.420 4.414 1.00 83.81 120 LYS A N 1
ATOM 979 C CA . LYS A 1 120 ? -21.561 -10.267 4.809 1.00 83.81 120 LYS A CA 1
ATOM 980 C C . LYS A 1 120 ? -22.736 -9.390 5.209 1.00 83.81 120 LYS A C 1
ATOM 982 O O . LYS A 1 120 ? -22.861 -8.947 6.345 1.00 83.81 120 LYS A O 1
ATOM 987 N N . GLY A 1 121 ? -23.582 -9.105 4.220 1.00 81.62 121 GLY A N 1
ATOM 988 C CA . GLY A 1 121 ? -24.650 -8.116 4.347 1.00 81.62 121 GLY A CA 1
ATOM 989 C C . GLY A 1 121 ? -24.071 -6.702 4.534 1.00 81.62 121 GLY A C 1
ATOM 990 O O . GLY A 1 121 ? -23.277 -6.258 3.696 1.00 81.62 121 GLY A O 1
ATOM 991 N N . PRO A 1 122 ? -24.451 -5.970 5.598 1.00 79.25 122 PRO A N 1
ATOM 992 C CA . PRO A 1 122 ? -23.877 -4.658 5.891 1.00 79.25 122 PRO A CA 1
ATOM 993 C C . PRO A 1 122 ? -22.506 -4.737 6.582 1.00 79.25 122 PRO A C 1
ATOM 995 O O . PRO A 1 122 ? -21.807 -3.729 6.636 1.00 79.25 122 PRO A O 1
ATOM 998 N N . GLU A 1 123 ? -22.114 -5.899 7.109 1.00 84.62 123 GLU A N 1
ATOM 999 C CA . GLU A 1 123 ? -20.897 -6.049 7.906 1.00 84.62 123 GLU A CA 1
ATOM 1000 C C . GLU A 1 123 ? -19.679 -6.392 7.041 1.00 84.62 123 GLU A C 1
ATOM 1002 O O . GLU A 1 123 ? -19.753 -7.206 6.114 1.00 84.62 123 GLU A O 1
ATOM 1007 N N . LEU A 1 124 ? -18.537 -5.794 7.385 1.00 89.12 124 LEU A N 1
ATOM 1008 C CA . LEU A 1 124 ? -17.225 -6.179 6.874 1.00 89.12 124 LEU A CA 1
ATOM 1009 C C . LEU A 1 124 ? -16.576 -7.135 7.876 1.00 89.12 124 LEU A C 1
ATOM 1011 O O . LEU A 1 124 ? -16.495 -6.832 9.067 1.00 89.12 124 LEU A O 1
ATOM 1015 N N . VAL A 1 125 ? -16.099 -8.281 7.403 1.00 91.44 125 VAL A N 1
ATOM 1016 C CA . VAL A 1 125 ? -15.459 -9.299 8.242 1.00 91.44 125 VAL A CA 1
ATOM 1017 C C . VAL A 1 125 ? -14.025 -9.503 7.777 1.00 91.44 125 VAL A C 1
ATOM 1019 O O . VAL A 1 125 ? -13.773 -9.614 6.580 1.00 91.44 125 VAL A O 1
ATOM 1022 N N . ILE A 1 126 ? -13.098 -9.561 8.735 1.00 93.38 126 ILE A N 1
ATOM 1023 C CA . ILE A 1 126 ? -11.685 -9.867 8.509 1.00 93.38 126 ILE A CA 1
ATOM 1024 C C . ILE A 1 126 ? -11.334 -11.248 9.064 1.00 93.38 126 ILE A C 1
ATOM 1026 O O . ILE A 1 126 ? -11.713 -11.607 10.184 1.00 93.38 126 ILE A O 1
ATOM 1030 N N . SER A 1 127 ? -10.585 -12.019 8.290 1.00 91.81 127 SER A N 1
ATOM 1031 C CA . SER A 1 127 ? -9.983 -13.289 8.692 1.00 91.81 127 SER A CA 1
ATOM 1032 C C . SER A 1 127 ? -8.525 -13.351 8.251 1.00 91.81 127 SER A C 1
ATOM 1034 O O . SER A 1 127 ? -8.087 -12.620 7.363 1.00 91.81 127 SER A O 1
ATOM 1036 N N . GLN A 1 128 ? -7.738 -14.211 8.882 1.00 90.81 128 GLN A N 1
ATOM 1037 C CA . GLN A 1 128 ? -6.404 -14.550 8.405 1.00 90.81 128 GLN A CA 1
ATOM 1038 C C . GLN A 1 128 ? -6.524 -15.308 7.079 1.00 90.81 128 GLN A C 1
ATOM 1040 O O . GLN A 1 128 ? -7.357 -16.209 6.945 1.00 90.81 128 GLN A O 1
ATOM 1045 N N . PHE A 1 129 ? -5.720 -14.936 6.082 1.00 89.06 129 PHE A N 1
ATOM 1046 C CA . PHE A 1 129 ? -5.827 -15.545 4.761 1.00 89.06 129 PHE A CA 1
ATOM 1047 C C . PHE A 1 129 ? -5.401 -17.019 4.792 1.00 89.06 129 PHE A C 1
ATOM 1049 O O . PHE A 1 129 ? -4.413 -17.402 5.413 1.00 89.06 129 PHE A O 1
ATOM 1056 N N . ASN A 1 130 ? -6.149 -17.842 4.066 1.00 85.75 130 ASN A N 1
ATOM 1057 C CA . ASN A 1 130 ? -5.887 -19.265 3.881 1.00 85.75 130 ASN A CA 1
ATOM 1058 C C . ASN A 1 130 ? -6.383 -19.665 2.491 1.00 85.75 130 ASN A C 1
ATOM 1060 O O . ASN A 1 130 ? -7.590 -19.633 2.248 1.00 85.75 130 ASN A O 1
ATOM 1064 N N . ALA A 1 131 ? -5.465 -20.059 1.609 1.00 81.75 131 ALA A N 1
ATOM 1065 C CA . ALA A 1 131 ? -5.763 -20.382 0.214 1.00 81.75 131 ALA A CA 1
ATOM 1066 C C . ALA A 1 131 ? -6.743 -21.559 0.045 1.00 81.75 131 ALA A C 1
ATOM 1068 O O . ALA A 1 131 ? -7.474 -21.613 -0.939 1.00 81.75 131 ALA A O 1
ATOM 1069 N N . SER A 1 132 ? -6.789 -22.492 1.004 1.00 81.88 132 SER A N 1
ATOM 1070 C CA . SER A 1 132 ? -7.713 -23.635 0.950 1.00 81.88 132 SER A CA 1
ATOM 1071 C C . SER A 1 132 ? -9.159 -23.255 1.287 1.00 81.88 132 SER A C 1
ATOM 1073 O O . SER A 1 132 ? -10.093 -23.886 0.798 1.00 81.88 132 SER A O 1
ATOM 1075 N N . GLN A 1 133 ? -9.347 -22.216 2.108 1.00 79.81 133 GLN A N 1
ATOM 1076 C CA . GLN A 1 133 ? -10.656 -21.790 2.617 1.00 79.81 133 GLN A CA 1
ATOM 1077 C C . GLN A 1 133 ? -11.218 -20.587 1.857 1.00 79.81 133 GLN A C 1
ATOM 1079 O O . GLN A 1 133 ? -12.429 -20.482 1.671 1.00 79.81 133 GLN A O 1
ATOM 1084 N N . HIS A 1 134 ? -10.349 -19.685 1.407 1.00 80.75 134 HIS A N 1
ATO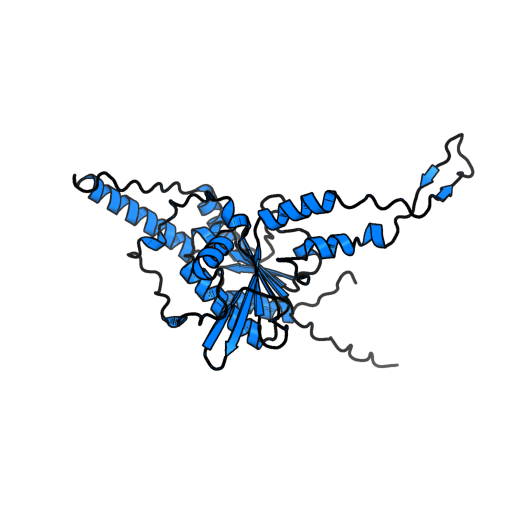M 1085 C CA . HIS A 1 134 ? -10.736 -18.429 0.782 1.00 80.75 134 HIS A CA 1
ATOM 1086 C C . HIS A 1 134 ? -10.545 -18.536 -0.730 1.00 80.75 134 HIS A C 1
ATOM 1088 O O . HIS A 1 134 ? -9.441 -18.374 -1.251 1.00 80.75 134 HIS A O 1
ATOM 1094 N N . LYS A 1 135 ? -11.636 -18.833 -1.442 1.00 64.44 135 LYS A N 1
ATOM 1095 C CA . LYS A 1 135 ? -11.676 -18.698 -2.902 1.00 64.44 135 LYS A CA 1
ATOM 1096 C C . LYS A 1 135 ? -11.811 -17.212 -3.276 1.00 64.44 135 LYS A C 1
ATOM 1098 O O . LYS A 1 135 ? -12.457 -16.468 -2.541 1.00 64.44 135 LYS A O 1
ATOM 1103 N N . PRO A 1 136 ? -11.256 -16.776 -4.419 1.00 59.59 136 PRO A N 1
ATOM 1104 C CA . PRO A 1 136 ? -11.279 -15.368 -4.829 1.00 59.59 136 PRO A CA 1
ATOM 1105 C C . PRO A 1 136 ? -12.691 -14.806 -5.074 1.00 59.59 136 PRO A C 1
ATOM 1107 O O . PRO A 1 136 ? -12.892 -13.603 -5.003 1.00 59.59 136 PRO A O 1
ATOM 1110 N N . ALA A 1 137 ? -13.698 -15.653 -5.305 1.00 55.38 137 ALA A N 1
ATOM 1111 C CA . ALA A 1 137 ? -15.067 -15.202 -5.536 1.00 55.38 137 ALA A CA 1
ATOM 1112 C C . ALA A 1 137 ? -15.740 -14.731 -4.228 1.00 55.38 137 ALA A C 1
ATOM 1114 O O . ALA A 1 137 ? -16.297 -15.546 -3.493 1.00 55.38 137 ALA A O 1
ATOM 1115 N N . GLY A 1 138 ? -15.697 -13.423 -3.950 1.00 72.94 138 GLY A N 1
ATOM 1116 C CA . GLY A 1 138 ? -16.548 -12.774 -2.937 1.00 72.94 138 GLY A CA 1
ATOM 1117 C C . GLY A 1 138 ? -15.847 -11.885 -1.904 1.00 72.94 138 GLY A C 1
ATOM 1118 O O . GLY A 1 138 ? -16.499 -11.442 -0.957 1.00 72.94 138 GLY A O 1
ATOM 1119 N N . GLY A 1 139 ? -14.549 -11.612 -2.057 1.00 87.12 139 GLY A N 1
ATOM 1120 C CA . GLY A 1 139 ? -13.806 -10.803 -1.093 1.00 87.12 139 GLY A CA 1
ATOM 1121 C C . GLY A 1 139 ? -12.459 -10.316 -1.613 1.00 87.12 139 GLY A C 1
ATOM 1122 O O . GLY A 1 139 ? -12.065 -10.608 -2.736 1.00 87.12 139 GLY A O 1
ATOM 1123 N N . LEU A 1 140 ? -11.750 -9.579 -0.765 1.00 93.38 140 LEU A N 1
ATOM 1124 C CA . LEU A 1 140 ? -10.488 -8.917 -1.067 1.00 93.38 140 LEU A CA 1
ATOM 1125 C C . LEU A 1 140 ? -9.380 -9.495 -0.192 1.00 93.38 140 LEU A C 1
ATOM 1127 O O . LEU A 1 140 ? -9.481 -9.521 1.038 1.00 93.38 140 LEU A O 1
ATOM 1131 N N . ARG A 1 141 ? -8.280 -9.914 -0.812 1.00 93.69 141 ARG A N 1
ATOM 1132 C CA . ARG A 1 141 ? -7.057 -10.264 -0.091 1.00 93.69 141 ARG A CA 1
ATOM 1133 C C . ARG A 1 141 ? -6.293 -8.987 0.257 1.00 93.69 141 ARG A C 1
ATOM 1135 O O . ARG A 1 141 ? -5.747 -8.326 -0.625 1.00 93.69 141 ARG A O 1
ATOM 1142 N N . LEU A 1 142 ? -6.225 -8.670 1.546 1.00 94.62 142 LEU A N 1
ATOM 1143 C CA . LEU A 1 142 ? -5.457 -7.556 2.093 1.00 94.62 142 LEU A CA 1
ATOM 1144 C C . LEU A 1 142 ? -4.070 -8.048 2.517 1.00 94.62 142 LEU A C 1
ATOM 1146 O O . LEU A 1 142 ? -3.964 -8.875 3.421 1.00 94.62 142 LEU A O 1
ATOM 1150 N N . THR A 1 143 ? -3.010 -7.547 1.890 1.00 93.31 143 THR A N 1
ATOM 1151 C CA . THR A 1 143 ? -1.641 -8.031 2.138 1.00 93.31 143 THR A CA 1
ATOM 1152 C C . THR A 1 143 ? -0.731 -6.911 2.620 1.00 93.31 143 THR A C 1
ATOM 1154 O O . THR A 1 143 ? -0.688 -5.852 2.005 1.00 93.31 143 THR A O 1
ATOM 1157 N N . PHE A 1 144 ? 0.034 -7.143 3.686 1.00 91.31 144 PHE A N 1
ATOM 1158 C CA . PHE A 1 144 ? 0.976 -6.174 4.247 1.00 91.31 144 PHE A CA 1
ATOM 1159 C C . PHE A 1 144 ? 2.420 -6.577 3.978 1.00 91.31 144 PHE A C 1
ATOM 1161 O O . PHE A 1 144 ? 2.894 -7.604 4.452 1.00 91.31 144 PHE A O 1
ATOM 1168 N N . LEU A 1 145 ? 3.150 -5.736 3.261 1.00 87.06 145 LEU A N 1
ATOM 1169 C CA . LEU A 1 145 ? 4.541 -5.970 2.907 1.00 87.06 145 LEU A CA 1
ATOM 1170 C C . LEU A 1 145 ? 5.456 -4.919 3.512 1.00 87.06 145 LEU A C 1
ATOM 1172 O O . LEU A 1 145 ? 5.084 -3.767 3.726 1.00 87.06 145 LEU A O 1
ATOM 1176 N N . ASP A 1 146 ? 6.692 -5.338 3.742 1.00 82.00 146 ASP A N 1
ATOM 1177 C CA . ASP A 1 146 ? 7.752 -4.482 4.243 1.00 82.00 146 ASP A CA 1
ATOM 1178 C C . ASP A 1 146 ? 9.109 -4.885 3.662 1.00 82.00 146 ASP A C 1
ATOM 1180 O O . ASP A 1 146 ? 9.229 -5.788 2.825 1.00 82.00 146 ASP A O 1
ATOM 1184 N N . ARG A 1 147 ? 10.165 -4.240 4.156 1.00 75.50 147 ARG A N 1
ATOM 1185 C CA . ARG A 1 147 ? 11.542 -4.517 3.748 1.00 75.50 147 ARG A CA 1
ATOM 1186 C C . ARG A 1 147 ? 11.992 -5.954 3.882 1.00 75.50 147 ARG A C 1
ATOM 1188 O O . ARG A 1 147 ? 12.848 -6.397 3.123 1.00 75.50 147 ARG A O 1
ATOM 1195 N N . THR A 1 148 ? 11.481 -6.655 4.889 1.00 72.25 148 THR A N 1
ATOM 1196 C CA . THR A 1 148 ? 11.921 -8.013 5.193 1.00 72.25 148 THR A CA 1
ATOM 1197 C C . THR A 1 148 ? 11.424 -8.956 4.116 1.00 72.25 148 THR A C 1
ATOM 1199 O O . THR A 1 148 ? 12.181 -9.817 3.682 1.00 72.25 148 THR A O 1
ATOM 1202 N N . HIS A 1 149 ? 10.233 -8.703 3.570 1.00 73.00 149 HIS A N 1
ATOM 1203 C CA . HIS A 1 149 ? 9.727 -9.417 2.405 1.00 73.00 149 HIS A CA 1
ATOM 1204 C C . HIS A 1 149 ? 10.537 -9.074 1.159 1.00 73.00 149 HIS A C 1
ATOM 1206 O O . HIS A 1 149 ? 10.921 -9.975 0.423 1.00 73.00 149 HIS A O 1
ATOM 1212 N N . ALA A 1 150 ? 10.845 -7.792 0.946 1.00 63.62 150 ALA A N 1
ATOM 1213 C CA . ALA A 1 150 ? 11.573 -7.361 -0.242 1.00 63.62 150 ALA A CA 1
ATOM 1214 C C . ALA A 1 150 ? 13.004 -7.936 -0.291 1.00 63.62 150 ALA A C 1
ATOM 1216 O O . ALA A 1 150 ? 13.401 -8.553 -1.277 1.00 63.62 150 ALA A O 1
ATOM 1217 N N . HIS A 1 151 ? 13.767 -7.785 0.795 1.00 61.62 151 HIS A N 1
ATOM 1218 C CA . HIS A 1 151 ? 15.160 -8.226 0.868 1.00 61.62 151 HIS A CA 1
ATOM 1219 C C . HIS A 1 151 ? 15.324 -9.739 0.993 1.00 61.62 151 HIS A C 1
ATOM 1221 O O . HIS A 1 151 ? 16.164 -10.290 0.289 1.00 61.62 151 HIS A O 1
ATOM 1227 N N . SER A 1 152 ? 14.559 -10.417 1.862 1.00 61.22 152 SER A N 1
ATOM 1228 C CA . SER A 1 152 ? 14.703 -11.876 2.020 1.00 61.22 152 SER A CA 1
ATOM 1229 C C . SER A 1 152 ? 14.433 -12.597 0.706 1.00 61.22 152 SER A C 1
ATOM 1231 O O . SER A 1 152 ? 15.134 -13.541 0.364 1.00 61.22 152 SER A O 1
ATOM 1233 N N . ARG A 1 153 ? 13.475 -12.102 -0.081 1.00 65.62 153 ARG A N 1
ATOM 1234 C CA . ARG A 1 153 ? 13.142 -12.672 -1.384 1.00 65.62 153 ARG A CA 1
ATOM 1235 C C . ARG A 1 153 ? 14.206 -12.429 -2.421 1.00 65.62 153 ARG A C 1
ATOM 1237 O O . ARG A 1 153 ? 14.559 -13.381 -3.091 1.00 65.62 153 ARG A O 1
ATOM 1244 N N . ILE A 1 154 ? 14.740 -11.211 -2.531 1.00 62.75 154 ILE A N 1
ATOM 1245 C CA . ILE A 1 154 ? 15.859 -10.941 -3.444 1.00 62.75 154 ILE A CA 1
ATOM 1246 C C . ILE A 1 154 ? 17.054 -11.830 -3.079 1.00 62.75 154 ILE A C 1
ATOM 1248 O O . ILE A 1 154 ? 17.646 -12.444 -3.957 1.00 62.75 154 ILE A O 1
ATOM 1252 N N . ILE A 1 155 ? 17.380 -11.952 -1.791 1.00 58.72 155 ILE A N 1
ATOM 1253 C CA . ILE A 1 155 ? 18.500 -12.784 -1.328 1.00 58.72 155 ILE A CA 1
ATOM 1254 C C . ILE A 1 155 ? 18.250 -14.265 -1.638 1.00 58.72 155 ILE A C 1
ATOM 1256 O O . ILE A 1 155 ? 19.123 -14.922 -2.197 1.00 58.72 155 ILE A O 1
ATOM 1260 N N . ASN A 1 156 ? 17.057 -14.785 -1.344 1.00 58.91 156 ASN A N 1
ATOM 1261 C CA . ASN A 1 156 ? 16.708 -16.179 -1.631 1.00 58.91 156 ASN A CA 1
ATOM 1262 C C . ASN A 1 156 ? 16.608 -16.458 -3.141 1.00 58.91 156 ASN A C 1
ATOM 1264 O O . ASN A 1 156 ? 16.928 -17.557 -3.582 1.00 58.91 156 ASN A O 1
ATOM 1268 N N . ALA A 1 157 ? 16.207 -15.459 -3.929 1.00 59.78 157 ALA A N 1
ATOM 1269 C CA . ALA A 1 157 ? 16.152 -15.488 -5.387 1.00 59.78 157 ALA A CA 1
ATOM 1270 C C . ALA A 1 157 ? 17.549 -15.518 -6.029 1.00 59.78 157 ALA A C 1
ATOM 1272 O O . ALA A 1 157 ? 17.725 -16.141 -7.068 1.00 59.78 157 ALA A O 1
ATOM 1273 N N . ILE A 1 158 ? 18.568 -14.903 -5.418 1.00 58.34 158 ILE A N 1
ATOM 1274 C CA . ILE A 1 158 ? 19.959 -14.973 -5.911 1.00 58.34 158 ILE A CA 1
ATOM 1275 C C . ILE A 1 158 ? 20.517 -16.407 -5.820 1.00 58.34 158 ILE A C 1
ATOM 1277 O O . ILE A 1 158 ? 21.410 -16.766 -6.583 1.00 58.34 158 ILE A O 1
ATOM 1281 N N . SER A 1 159 ? 19.953 -17.251 -4.952 1.00 54.59 159 SER A N 1
ATOM 1282 C CA . SER A 1 159 ? 20.296 -18.675 -4.842 1.00 54.59 159 SER A CA 1
ATOM 1283 C C . SER A 1 159 ? 19.660 -19.553 -5.928 1.00 54.59 159 SER A C 1
ATOM 1285 O O . SER A 1 159 ? 19.789 -20.778 -5.865 1.00 54.59 159 SER A O 1
ATOM 1287 N N . TYR A 1 160 ? 18.945 -18.970 -6.900 1.00 58.09 160 TYR A N 1
ATOM 1288 C CA . TYR A 1 160 ? 18.391 -19.723 -8.023 1.00 58.09 160 TYR A CA 1
ATOM 1289 C C . TYR A 1 160 ? 19.540 -20.371 -8.810 1.00 58.09 160 TYR A C 1
ATOM 1291 O O . TYR A 1 160 ? 20.539 -19.692 -9.073 1.00 58.09 160 TYR A O 1
ATOM 1299 N N . PRO A 1 161 ? 19.448 -21.668 -9.166 1.00 57.78 161 PRO A N 1
ATOM 1300 C CA . PRO A 1 161 ? 20.507 -22.327 -9.917 1.00 57.78 161 PRO A CA 1
ATOM 1301 C C . PRO A 1 161 ? 20.804 -21.510 -11.171 1.00 57.78 161 PRO A C 1
ATOM 1303 O O . PRO A 1 161 ? 19.878 -21.129 -11.891 1.00 57.78 161 PRO A O 1
ATOM 1306 N N . GLN A 1 162 ? 22.088 -21.215 -11.400 1.00 59.16 162 GLN A N 1
ATOM 1307 C CA . GLN A 1 162 ? 22.532 -20.623 -12.656 1.00 59.16 162 GLN A CA 1
ATOM 1308 C C . GLN A 1 162 ? 21.984 -21.509 -13.769 1.00 59.16 162 GLN A C 1
ATOM 1310 O O . GLN A 1 162 ? 22.350 -22.679 -13.876 1.00 59.16 162 GLN A O 1
ATOM 1315 N N . LEU A 1 163 ? 21.032 -20.975 -14.534 1.00 61.03 163 LEU A N 1
ATOM 1316 C CA . LEU A 1 163 ? 20.548 -21.667 -15.710 1.00 61.03 163 LEU A CA 1
ATOM 1317 C C . LEU A 1 163 ? 21.767 -21.815 -16.631 1.00 61.03 163 LEU A C 1
ATOM 1319 O O . LEU A 1 163 ? 22.441 -20.838 -16.959 1.00 61.03 163 LEU A O 1
ATOM 1323 N N . GLU A 1 164 ? 22.115 -23.058 -16.952 1.00 62.34 164 GLU A N 1
ATOM 1324 C CA . GLU A 1 164 ? 23.243 -23.329 -17.835 1.00 62.34 164 GLU A CA 1
ATOM 1325 C C . GLU A 1 164 ? 22.907 -22.816 -19.246 1.00 62.34 164 GLU A C 1
ATOM 1327 O O . GLU A 1 164 ? 21.765 -22.970 -19.708 1.00 62.34 164 GLU A O 1
ATOM 1332 N N . PRO A 1 165 ? 23.870 -22.217 -19.970 1.00 62.00 165 PRO A N 1
ATOM 1333 C CA . PRO A 1 165 ? 23.639 -21.754 -21.327 1.00 62.00 165 PRO A CA 1
ATOM 1334 C C . PRO A 1 165 ? 23.170 -22.916 -22.203 1.00 62.00 165 PRO A C 1
ATOM 1336 O O . PRO A 1 165 ? 23.898 -23.879 -22.431 1.00 62.00 165 PRO A O 1
ATOM 1339 N N . SER A 1 166 ? 21.954 -22.801 -22.736 1.00 65.38 166 SER A N 1
ATOM 1340 C CA . SER A 1 166 ? 21.329 -23.872 -23.523 1.00 65.38 166 SER A CA 1
ATOM 1341 C C . SER A 1 166 ? 22.126 -24.257 -24.780 1.00 65.38 166 SER A C 1
ATOM 1343 O O . SER A 1 166 ? 22.090 -25.415 -25.198 1.00 65.38 166 SER A O 1
ATOM 1345 N N . LYS A 1 167 ? 22.864 -23.312 -25.388 1.00 69.56 167 LYS A N 1
ATOM 1346 C CA . LYS A 1 167 ? 23.729 -23.571 -26.547 1.00 69.56 167 LYS A CA 1
ATOM 1347 C C . LYS A 1 167 ? 24.781 -22.477 -26.748 1.00 69.56 167 LYS A C 1
ATOM 1349 O O . LYS A 1 167 ? 24.448 -21.302 -26.898 1.00 69.56 167 LYS A O 1
ATOM 1354 N N . TRP A 1 168 ? 26.051 -22.869 -26.822 1.00 69.44 168 TRP A N 1
ATOM 1355 C CA . TRP A 1 168 ? 27.142 -21.990 -27.249 1.00 69.44 168 TRP A CA 1
ATOM 1356 C C . TRP A 1 168 ? 27.221 -21.948 -28.778 1.00 69.44 168 TRP A C 1
ATOM 1358 O O . TRP A 1 168 ? 27.250 -22.992 -29.431 1.00 69.44 168 TRP A O 1
ATOM 1368 N N . ILE A 1 169 ? 27.258 -20.746 -29.349 1.00 72.81 169 ILE A N 1
ATOM 1369 C CA . ILE A 1 169 ? 27.466 -20.503 -30.776 1.00 72.81 169 ILE A CA 1
ATOM 1370 C C . ILE A 1 169 ? 28.932 -20.117 -30.970 1.00 72.81 169 ILE A C 1
ATOM 1372 O O . ILE A 1 169 ? 29.433 -19.163 -30.372 1.00 72.81 169 ILE A O 1
ATOM 1376 N N . MET A 1 170 ? 29.622 -20.895 -31.799 1.00 65.25 170 MET A N 1
ATOM 1377 C CA . MET A 1 170 ? 30.984 -20.619 -32.245 1.00 65.25 170 MET A CA 1
ATOM 1378 C C . MET A 1 170 ? 30.907 -19.802 -33.527 1.00 65.25 170 MET A C 1
ATOM 1380 O O . MET A 1 170 ? 30.328 -20.275 -34.506 1.00 65.25 170 MET A O 1
ATOM 1384 N N . VAL A 1 171 ? 31.495 -18.608 -33.545 1.00 66.00 171 VAL A N 1
ATOM 1385 C CA . VAL A 1 171 ? 31.671 -17.857 -34.790 1.00 66.00 171 VAL A CA 1
ATOM 1386 C C . VAL A 1 171 ? 33.155 -17.652 -35.024 1.00 66.00 171 VAL A C 1
ATOM 1388 O O . VAL A 1 171 ? 33.827 -16.964 -34.258 1.00 66.00 171 VAL A O 1
ATOM 1391 N N . SER A 1 172 ? 33.654 -18.257 -36.099 1.00 60.47 172 SER A N 1
ATOM 1392 C CA . SER A 1 172 ? 34.986 -17.981 -36.628 1.00 60.47 172 SER A CA 1
ATOM 1393 C C . SER A 1 172 ? 34.878 -16.737 -37.519 1.00 60.47 172 SER A C 1
ATOM 1395 O O . SER A 1 172 ? 34.227 -16.804 -38.567 1.00 60.47 172 SER A O 1
ATOM 1397 N N . PRO A 1 173 ? 35.416 -15.573 -37.108 1.00 58.97 173 PRO A N 1
ATOM 1398 C CA . PRO A 1 173 ? 35.315 -14.362 -37.909 1.00 58.97 173 PRO A CA 1
ATOM 1399 C C . PRO A 1 173 ? 36.078 -14.541 -39.231 1.00 58.97 173 PRO A C 1
ATOM 1401 O O . PRO A 1 173 ? 37.185 -15.077 -39.225 1.00 58.97 173 PRO A O 1
ATOM 1404 N N . PRO A 1 174 ? 35.534 -14.071 -40.368 1.00 58.94 174 PRO A N 1
ATOM 1405 C CA . PRO A 1 174 ? 36.105 -14.375 -41.675 1.00 58.94 174 PRO A CA 1
ATOM 1406 C C . PRO A 1 174 ? 37.475 -13.734 -41.945 1.00 58.94 174 PRO A C 1
ATOM 1408 O O . PRO A 1 174 ? 38.091 -14.127 -42.923 1.00 58.94 174 PRO A O 1
ATOM 1411 N N . ASN A 1 175 ? 37.960 -12.771 -41.142 1.00 58.09 175 ASN A N 1
ATOM 1412 C CA . ASN A 1 175 ? 39.156 -11.982 -41.493 1.00 58.09 175 ASN A CA 1
ATOM 1413 C C . ASN A 1 175 ? 39.975 -11.395 -40.317 1.00 58.09 175 ASN A C 1
ATOM 1415 O O . ASN A 1 175 ? 40.637 -10.372 -40.487 1.00 58.09 175 ASN A O 1
ATOM 1419 N N . THR A 1 176 ? 39.994 -12.006 -39.129 1.00 54.09 176 THR A N 1
ATOM 1420 C CA . THR A 1 176 ? 40.905 -11.560 -38.051 1.00 54.09 176 THR A CA 1
ATOM 1421 C C . THR A 1 176 ? 41.563 -12.726 -37.333 1.00 54.09 176 THR A C 1
ATOM 1423 O O . THR A 1 176 ? 40.921 -13.722 -37.020 1.00 54.09 176 THR A O 1
ATOM 1426 N N . THR A 1 177 ? 42.854 -12.558 -37.075 1.00 56.91 177 THR A N 1
ATOM 1427 C CA . THR A 1 177 ? 43.785 -13.500 -36.461 1.00 56.91 177 THR A CA 1
ATOM 1428 C C . THR A 1 177 ? 43.359 -13.977 -35.059 1.00 56.91 177 THR A C 1
ATOM 1430 O O . THR A 1 177 ? 43.125 -13.185 -34.148 1.00 56.91 177 THR A O 1
ATOM 1433 N N . ASP A 1 178 ? 43.316 -15.305 -34.911 1.00 58.03 178 ASP A N 1
ATOM 1434 C CA . ASP A 1 178 ? 43.564 -16.117 -33.706 1.00 58.03 178 ASP A CA 1
ATOM 1435 C C . ASP A 1 178 ? 42.663 -16.030 -32.466 1.00 58.03 178 ASP A C 1
ATOM 1437 O O . ASP A 1 178 ? 43.051 -16.519 -31.401 1.00 58.03 178 ASP A O 1
ATOM 1441 N N . ARG A 1 179 ? 41.432 -15.513 -32.550 1.00 59.72 179 ARG A N 1
ATOM 1442 C CA . ARG A 1 179 ? 40.478 -15.686 -31.436 1.00 59.72 179 ARG A CA 1
ATOM 1443 C C . ARG A 1 179 ? 39.093 -16.095 -31.906 1.00 59.72 179 ARG A C 1
ATOM 1445 O O . ARG A 1 179 ? 38.335 -15.279 -32.420 1.00 59.72 179 ARG A O 1
ATOM 1452 N N . ASP A 1 180 ? 38.757 -17.356 -31.647 1.00 67.19 180 ASP A N 1
ATOM 1453 C CA . ASP A 1 180 ? 37.383 -17.838 -31.710 1.00 67.19 180 ASP A CA 1
ATOM 1454 C C . ASP A 1 180 ? 36.526 -17.068 -30.700 1.00 67.19 180 ASP A C 1
ATOM 1456 O O . ASP A 1 180 ? 36.786 -17.092 -29.492 1.00 67.19 180 ASP A O 1
ATOM 1460 N N . VAL A 1 181 ? 35.484 -16.395 -31.186 1.00 62.66 181 VAL A N 1
ATOM 1461 C CA . VAL A 1 181 ? 34.502 -15.738 -30.322 1.00 62.66 181 VAL A CA 1
ATOM 1462 C C . VAL A 1 181 ? 33.367 -16.724 -30.072 1.00 62.66 181 VAL A C 1
ATOM 1464 O O . VAL A 1 181 ? 32.669 -17.147 -30.996 1.00 62.66 181 VAL A O 1
ATOM 1467 N N . LYS A 1 182 ? 33.187 -17.098 -28.802 1.00 67.31 182 LYS A N 1
ATOM 1468 C CA . LYS A 1 182 ? 32.046 -17.896 -28.344 1.00 67.31 182 LYS A CA 1
ATOM 1469 C C . LYS A 1 182 ? 31.017 -16.962 -27.728 1.00 67.31 182 LYS A C 1
ATOM 1471 O O . LYS A 1 182 ? 31.353 -16.217 -26.810 1.00 67.31 182 LYS A O 1
ATOM 1476 N N . TYR A 1 183 ? 29.773 -17.024 -28.184 1.00 67.19 183 TYR A N 1
ATOM 1477 C CA . TYR A 1 183 ? 28.656 -16.375 -27.498 1.00 67.19 183 TYR A CA 1
ATOM 1478 C C . TYR A 1 183 ? 27.476 -17.336 -27.393 1.00 67.19 183 TYR A C 1
ATOM 1480 O O . TYR A 1 183 ? 27.279 -18.192 -28.252 1.00 67.19 183 TYR A O 1
ATOM 1488 N N . SER A 1 184 ? 26.695 -17.230 -26.326 1.00 72.56 184 SER A N 1
ATOM 1489 C CA . SER A 1 184 ? 25.436 -17.953 -26.170 1.00 72.56 184 SER A CA 1
ATOM 1490 C C . SER A 1 184 ? 24.283 -16.963 -26.285 1.00 72.56 184 SER A C 1
ATOM 1492 O O . SER A 1 184 ? 24.361 -15.840 -25.786 1.00 72.56 184 SER A O 1
ATOM 1494 N N . ILE A 1 185 ? 23.217 -17.363 -26.977 1.00 73.75 185 ILE A N 1
ATOM 1495 C CA . ILE A 1 185 ? 21.958 -16.619 -26.927 1.00 73.75 185 ILE A CA 1
ATOM 1496 C C . ILE A 1 185 ? 21.228 -17.122 -25.676 1.00 73.75 185 ILE A C 1
ATOM 1498 O O . ILE A 1 185 ? 20.967 -18.328 -25.592 1.00 73.75 185 ILE A O 1
ATOM 1502 N N . PRO A 1 186 ? 20.943 -16.258 -24.685 1.00 67.56 186 PRO A N 1
ATOM 1503 C CA . PRO A 1 186 ? 20.185 -16.667 -23.509 1.00 67.56 186 PRO A CA 1
ATOM 1504 C C . PRO A 1 186 ? 18.809 -17.174 -23.949 1.00 67.56 186 PRO A C 1
ATOM 1506 O O . PRO A 1 186 ? 18.194 -16.605 -24.851 1.00 67.56 186 PRO A O 1
ATOM 1509 N N . SER A 1 187 ? 18.326 -18.260 -23.337 1.00 70.44 187 SER A N 1
ATOM 1510 C CA . SER A 1 187 ? 16.970 -18.736 -23.629 1.00 70.44 187 SER A CA 1
ATOM 1511 C C . SER A 1 187 ? 15.934 -17.709 -23.161 1.00 70.44 187 SER A C 1
ATOM 1513 O O . SER A 1 187 ? 16.216 -16.880 -22.297 1.00 70.44 187 SER A O 1
ATOM 1515 N N . GLU A 1 188 ? 14.711 -17.780 -23.685 1.00 69.88 188 GLU A N 1
ATOM 1516 C CA . GLU A 1 188 ? 13.616 -16.908 -23.240 1.00 69.88 188 GLU A CA 1
ATOM 1517 C C . GLU A 1 188 ? 13.388 -16.999 -21.723 1.00 69.88 188 GLU A C 1
ATOM 1519 O O . GLU A 1 188 ? 13.117 -15.994 -21.076 1.00 69.88 188 GLU A O 1
ATOM 1524 N N . GLU A 1 189 ? 13.610 -18.171 -21.126 1.00 72.31 189 GLU A N 1
ATOM 1525 C CA . GLU A 1 189 ? 13.570 -18.381 -19.677 1.00 72.31 189 GLU A CA 1
ATOM 1526 C C . GLU A 1 189 ? 14.668 -17.610 -18.921 1.00 72.31 189 GLU A C 1
ATOM 1528 O O . GLU A 1 189 ? 14.402 -17.084 -17.845 1.00 72.31 189 GLU A O 1
ATOM 1533 N N . HIS A 1 190 ? 15.874 -17.462 -19.486 1.00 68.56 190 HIS A N 1
ATOM 1534 C CA . HIS A 1 190 ? 16.931 -16.628 -18.890 1.00 68.56 190 HIS A CA 1
ATOM 1535 C C . HIS A 1 190 ? 16.591 -15.137 -18.925 1.00 68.56 190 HIS A C 1
ATOM 1537 O O . HIS A 1 190 ? 17.065 -14.385 -18.073 1.00 68.56 190 HIS A O 1
ATOM 1543 N N . ILE A 1 191 ? 15.817 -14.718 -19.928 1.00 65.31 191 ILE A N 1
ATOM 1544 C CA . ILE A 1 191 ? 15.425 -13.323 -20.142 1.00 65.31 191 ILE A CA 1
ATOM 1545 C C . ILE A 1 191 ? 14.217 -12.979 -19.266 1.00 65.31 191 ILE A C 1
ATOM 1547 O O . ILE A 1 191 ? 14.223 -11.975 -18.560 1.00 65.31 191 ILE A O 1
ATOM 1551 N N . THR A 1 192 ? 13.183 -13.818 -19.305 1.00 67.00 192 THR A N 1
ATOM 1552 C CA . THR A 1 192 ? 11.901 -13.574 -18.631 1.00 67.00 192 THR A CA 1
ATOM 1553 C C . THR A 1 192 ? 11.896 -14.041 -17.177 1.00 67.00 192 THR A C 1
ATOM 1555 O O . THR A 1 192 ? 11.186 -13.459 -16.363 1.00 67.00 192 THR A O 1
ATOM 1558 N N . GLN A 1 193 ? 12.700 -15.053 -16.829 1.00 72.38 193 GLN A N 1
ATOM 1559 C CA . GLN A 1 193 ? 12.841 -15.627 -15.483 1.00 72.38 193 GLN A CA 1
ATOM 1560 C C . GLN A 1 193 ? 11.494 -15.815 -14.754 1.00 72.38 193 GLN A C 1
ATOM 1562 O O . GLN A 1 193 ? 11.323 -15.348 -13.623 1.00 72.38 193 GLN A O 1
ATOM 1567 N N . PRO A 1 194 ? 10.504 -16.494 -15.367 1.00 72.00 194 PRO A N 1
ATOM 1568 C CA . PRO A 1 194 ? 9.133 -16.536 -14.856 1.00 72.00 194 PRO A CA 1
ATOM 1569 C C . PRO A 1 194 ? 9.042 -17.248 -13.502 1.00 72.00 194 PRO A C 1
ATOM 1571 O O . PRO A 1 194 ? 8.216 -16.905 -12.661 1.00 72.00 194 PRO A O 1
ATOM 1574 N N . SER A 1 195 ? 9.912 -18.224 -13.255 1.00 72.62 195 SER A N 1
ATOM 1575 C CA . SER A 1 195 ? 10.026 -18.913 -11.972 1.00 72.62 195 SER A CA 1
ATOM 1576 C C . SER A 1 195 ? 10.542 -17.997 -10.859 1.00 72.62 195 SER A C 1
ATOM 1578 O O . SER A 1 195 ? 10.007 -18.030 -9.750 1.00 72.62 195 SER A O 1
ATOM 1580 N N . LEU A 1 196 ? 11.519 -17.139 -11.162 1.00 73.75 196 LEU A N 1
ATOM 1581 C CA . LEU A 1 196 ? 12.009 -16.108 -10.251 1.00 73.75 196 LEU A CA 1
ATOM 1582 C C . LEU A 1 196 ? 10.908 -15.094 -9.941 1.00 73.75 196 LEU A C 1
ATOM 1584 O O . LEU A 1 196 ? 10.658 -14.788 -8.779 1.00 73.75 196 LEU A O 1
ATOM 1588 N N . GLN A 1 197 ? 10.199 -14.625 -10.972 1.00 71.44 197 GLN A N 1
ATOM 1589 C CA . GLN A 1 197 ? 9.065 -13.713 -10.816 1.00 71.44 197 GLN A CA 1
ATOM 1590 C C . GLN A 1 197 ? 7.979 -14.318 -9.920 1.00 71.44 197 GLN A C 1
ATOM 1592 O O . GLN A 1 197 ? 7.541 -13.672 -8.969 1.00 71.44 197 GLN A O 1
ATOM 1597 N N . ARG A 1 198 ? 7.609 -15.587 -10.144 1.00 74.00 198 ARG A N 1
ATOM 1598 C CA . ARG A 1 198 ? 6.678 -16.314 -9.267 1.00 74.00 198 ARG A CA 1
ATOM 1599 C C . ARG A 1 198 ? 7.180 -16.352 -7.827 1.00 74.00 198 ARG A C 1
ATOM 1601 O O . ARG A 1 198 ? 6.427 -16.018 -6.921 1.00 74.00 198 ARG A O 1
ATOM 1608 N N . GLN A 1 199 ? 8.448 -16.685 -7.589 1.00 73.75 199 GLN A N 1
ATOM 1609 C CA . GLN A 1 199 ? 9.014 -16.698 -6.232 1.00 73.75 199 GLN A CA 1
ATOM 1610 C C . GLN A 1 199 ? 8.971 -15.320 -5.557 1.00 73.75 199 GLN A C 1
ATOM 1612 O O . GLN A 1 199 ? 8.614 -15.221 -4.381 1.00 73.75 199 GLN A O 1
ATOM 1617 N N . LEU A 1 200 ? 9.269 -14.247 -6.294 1.00 74.69 200 LEU A N 1
ATOM 1618 C CA . LEU A 1 200 ? 9.161 -12.874 -5.793 1.00 74.69 200 LEU A CA 1
ATOM 1619 C C . LEU A 1 200 ? 7.706 -12.497 -5.455 1.00 74.69 200 LEU A C 1
ATOM 1621 O O . LEU A 1 200 ? 7.478 -11.745 -4.502 1.00 74.69 200 LEU A O 1
ATOM 1625 N N . ASN A 1 201 ? 6.733 -13.089 -6.153 1.00 76.12 201 ASN A N 1
ATOM 1626 C CA . ASN A 1 201 ? 5.292 -12.854 -6.009 1.00 76.12 201 ASN A CA 1
ATOM 1627 C C . ASN A 1 201 ? 4.585 -13.755 -4.971 1.00 76.12 201 ASN A C 1
ATOM 1629 O O . ASN A 1 201 ? 3.429 -13.517 -4.626 1.00 76.12 201 ASN A O 1
ATOM 1633 N N . MET A 1 202 ? 5.251 -14.774 -4.421 1.00 77.69 202 MET A N 1
ATOM 1634 C CA . MET A 1 202 ? 4.644 -15.744 -3.493 1.00 77.69 202 MET A CA 1
ATOM 1635 C C . MET A 1 202 ? 4.585 -15.225 -2.057 1.00 77.69 202 MET A C 1
ATOM 1637 O O . MET A 1 202 ? 5.601 -15.247 -1.377 1.00 77.69 202 MET A O 1
ATOM 1641 N N . ILE A 1 203 ? 3.445 -14.756 -1.549 1.00 77.06 203 ILE A N 1
ATOM 1642 C CA . ILE A 1 203 ? 3.301 -14.227 -0.174 1.00 77.06 203 ILE A CA 1
ATOM 1643 C C . ILE A 1 203 ? 2.476 -15.188 0.674 1.00 77.06 203 ILE A C 1
ATOM 1645 O O . ILE A 1 203 ? 1.389 -15.585 0.263 1.00 77.06 203 ILE A O 1
ATOM 1649 N N . ASP A 1 204 ? 3.004 -15.581 1.839 1.00 75.06 204 ASP A N 1
ATOM 1650 C CA . ASP A 1 204 ? 2.406 -16.591 2.726 1.00 75.06 204 ASP A CA 1
ATOM 1651 C C . ASP A 1 204 ? 2.003 -17.874 1.966 1.00 75.06 204 ASP A C 1
ATOM 1653 O O . ASP A 1 204 ? 0.886 -18.370 2.089 1.00 75.06 204 ASP A O 1
ATOM 1657 N N . ASN A 1 205 ? 2.908 -18.382 1.117 1.00 73.00 205 ASN A N 1
ATOM 1658 C CA . ASN A 1 205 ? 2.701 -19.541 0.233 1.00 73.00 205 ASN A CA 1
ATOM 1659 C C . ASN A 1 205 ? 1.579 -19.395 -0.811 1.00 73.00 205 ASN A C 1
ATOM 1661 O O . ASN A 1 205 ? 1.134 -20.393 -1.376 1.00 73.00 205 ASN A O 1
ATOM 1665 N N . ALA A 1 206 ? 1.141 -18.172 -1.105 1.00 76.56 206 ALA A N 1
ATOM 1666 C CA . ALA A 1 206 ? 0.146 -17.906 -2.132 1.00 76.56 206 ALA A CA 1
ATOM 1667 C C . ALA A 1 206 ? 0.605 -16.797 -3.081 1.00 76.56 206 ALA A C 1
ATOM 1669 O O . ALA A 1 206 ? 0.979 -15.704 -2.649 1.00 76.56 206 ALA A O 1
ATOM 1670 N N . GLU A 1 207 ? 0.529 -17.072 -4.378 1.00 80.88 207 GLU A N 1
ATOM 1671 C CA . GLU A 1 207 ? 0.904 -16.129 -5.428 1.00 80.88 207 GLU A CA 1
ATOM 1672 C C . GLU A 1 207 ? -0.003 -14.891 -5.390 1.00 80.88 207 GLU A C 1
ATOM 1674 O O . GLU A 1 207 ? -1.225 -14.993 -5.230 1.00 80.88 207 GLU A O 1
ATOM 1679 N N . ILE A 1 208 ? 0.613 -13.714 -5.485 1.00 82.75 208 ILE A N 1
ATOM 1680 C CA . ILE A 1 208 ? -0.073 -12.435 -5.672 1.00 82.75 208 ILE A CA 1
ATOM 1681 C C . ILE A 1 208 ? 0.273 -11.933 -7.076 1.00 82.75 208 ILE A C 1
ATOM 1683 O O . ILE A 1 208 ? 1.456 -11.914 -7.420 1.00 82.75 208 ILE A O 1
ATOM 1687 N N . PRO A 1 209 ? -0.717 -11.536 -7.896 1.00 84.94 209 PRO A N 1
ATOM 1688 C CA . PRO A 1 209 ? -0.442 -10.984 -9.218 1.00 84.94 209 PRO A CA 1
ATOM 1689 C C . PRO A 1 209 ? 0.381 -9.694 -9.119 1.00 84.94 209 PRO A C 1
ATOM 1691 O O . PRO A 1 209 ? 0.453 -9.057 -8.066 1.00 84.94 209 PRO A O 1
ATOM 1694 N N . LEU A 1 210 ? 0.985 -9.271 -10.227 1.00 85.31 210 LEU A N 1
ATOM 1695 C CA . LEU A 1 210 ? 1.591 -7.940 -10.292 1.00 85.31 210 LEU A CA 1
ATOM 1696 C C . LEU A 1 210 ? 0.504 -6.866 -10.104 1.00 85.31 210 LEU A C 1
ATOM 1698 O O . LE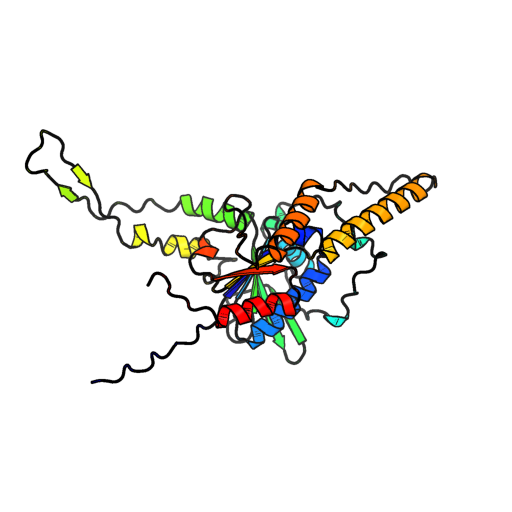U A 1 210 ? -0.641 -7.103 -10.483 1.00 85.31 210 LEU A O 1
ATOM 1702 N N . PRO A 1 211 ? 0.811 -5.728 -9.462 1.00 88.75 211 PRO A N 1
ATOM 1703 C CA . PRO A 1 211 ? -0.170 -4.664 -9.305 1.00 88.75 211 PRO A CA 1
ATOM 1704 C C . PRO A 1 211 ? -0.449 -3.986 -10.646 1.00 88.75 211 PRO A C 1
ATOM 1706 O O . PRO A 1 211 ? 0.477 -3.672 -11.394 1.00 88.75 211 PRO A O 1
ATOM 1709 N N . ASP A 1 212 ? -1.727 -3.736 -10.914 1.00 90.81 212 ASP A N 1
ATOM 1710 C CA . ASP A 1 212 ? -2.184 -2.964 -12.072 1.00 90.81 212 ASP A CA 1
ATOM 1711 C C . ASP A 1 212 ? -2.061 -1.465 -11.791 1.00 90.81 212 ASP A C 1
ATOM 1713 O O . ASP A 1 212 ? -1.677 -0.688 -12.661 1.00 90.81 212 ASP A O 1
ATOM 1717 N N . LEU A 1 213 ? -2.342 -1.078 -10.543 1.00 91.19 213 LEU A N 1
ATOM 1718 C CA . LEU A 1 213 ? -2.301 0.292 -10.050 1.00 91.19 213 LEU A CA 1
ATOM 1719 C C . LEU A 1 213 ? -1.449 0.360 -8.784 1.00 91.19 213 LEU A C 1
ATOM 1721 O O . LEU A 1 213 ? -1.702 -0.345 -7.804 1.00 91.19 213 LEU A O 1
ATOM 1725 N N . MET A 1 214 ? -0.469 1.258 -8.774 1.00 90.31 214 MET A N 1
ATOM 1726 C CA . MET A 1 214 ? 0.344 1.566 -7.609 1.00 90.31 214 MET A CA 1
ATOM 1727 C C . MET A 1 214 ? 0.153 3.023 -7.182 1.00 90.31 214 MET A C 1
ATOM 1729 O O . MET A 1 214 ? 0.427 3.954 -7.935 1.00 90.31 214 MET A O 1
ATOM 1733 N N . ILE A 1 215 ? -0.256 3.222 -5.930 1.00 90.50 215 ILE A N 1
ATOM 1734 C CA . ILE A 1 215 ? -0.548 4.533 -5.349 1.00 90.50 215 ILE A CA 1
ATOM 1735 C C . ILE A 1 215 ? 0.486 4.860 -4.269 1.00 90.50 215 ILE A C 1
ATOM 1737 O O . ILE A 1 215 ? 0.537 4.238 -3.207 1.00 90.50 215 ILE A O 1
ATOM 1741 N N . SER A 1 216 ? 1.311 5.870 -4.523 1.00 88.44 216 SER A N 1
ATOM 1742 C CA . SER A 1 216 ? 2.207 6.495 -3.546 1.00 88.44 216 SER A CA 1
ATOM 1743 C C . SER A 1 216 ? 1.399 7.383 -2.596 1.00 88.44 216 SER A C 1
ATOM 1745 O O . SER A 1 216 ? 0.847 8.398 -3.012 1.00 88.44 216 SER A O 1
ATOM 1747 N N . VAL A 1 217 ? 1.336 7.029 -1.312 1.00 88.94 217 VAL A N 1
ATOM 1748 C CA . VAL A 1 217 ? 0.546 7.746 -0.301 1.00 88.94 217 VAL A CA 1
ATOM 1749 C C . VAL A 1 217 ? 1.446 8.636 0.547 1.00 88.94 217 VAL A C 1
ATOM 1751 O O . VAL A 1 217 ? 2.367 8.180 1.234 1.00 88.94 217 VAL A O 1
ATOM 1754 N N . GLN A 1 218 ? 1.150 9.932 0.523 1.00 85.56 218 GLN A N 1
ATOM 1755 C CA . GLN A 1 218 ? 1.897 10.970 1.228 1.00 85.56 218 GLN A CA 1
ATOM 1756 C C . GLN A 1 218 ? 1.084 11.594 2.364 1.00 85.56 218 GLN A C 1
ATOM 1758 O O . GLN A 1 218 ? -0.142 11.522 2.394 1.00 85.56 218 GLN A O 1
ATOM 1763 N N . ALA A 1 219 ? 1.764 12.232 3.318 1.00 81.56 219 ALA A N 1
ATOM 1764 C CA . ALA A 1 219 ? 1.094 12.953 4.398 1.00 81.56 219 ALA A CA 1
ATOM 1765 C C . ALA A 1 219 ? 0.365 14.202 3.876 1.00 81.56 219 ALA A C 1
ATOM 1767 O O . ALA A 1 219 ? 0.896 14.934 3.035 1.00 81.56 219 ALA A O 1
ATOM 1768 N N . LYS A 1 220 ? -0.818 14.501 4.428 1.00 81.81 220 LYS A N 1
ATOM 1769 C CA . LYS A 1 220 ? -1.467 15.800 4.206 1.00 81.81 220 LYS A CA 1
ATOM 1770 C C . LYS A 1 220 ? -0.694 16.901 4.916 1.00 81.81 220 LYS A C 1
ATOM 1772 O O . LYS A 1 220 ? -0.165 16.710 6.010 1.00 81.81 220 LYS A O 1
ATOM 1777 N N . PHE A 1 221 ? -0.722 18.097 4.334 1.00 81.94 221 PHE A N 1
ATOM 1778 C CA . PHE A 1 221 ? -0.177 19.288 4.986 1.00 81.94 221 PHE A CA 1
ATOM 1779 C C . PHE A 1 221 ? -0.825 19.543 6.352 1.00 81.94 221 PHE A C 1
ATOM 1781 O O . PHE A 1 221 ? -0.132 19.889 7.302 1.00 81.94 221 PHE A O 1
ATOM 1788 N N . SER A 1 222 ? -2.137 19.312 6.466 1.00 79.62 222 SER A N 1
ATOM 1789 C CA . SER A 1 222 ? -2.870 19.431 7.729 1.00 79.62 222 SER A CA 1
ATOM 1790 C C . SER A 1 222 ? -2.353 18.472 8.798 1.00 79.62 222 SER A C 1
ATOM 1792 O O . SER A 1 222 ? -2.240 18.868 9.950 1.00 79.62 222 SER A O 1
ATOM 1794 N N . ASP A 1 223 ? -2.007 17.240 8.423 1.00 78.12 223 ASP A N 1
ATOM 1795 C CA . ASP A 1 223 ? -1.508 16.225 9.354 1.00 78.12 223 ASP A CA 1
ATOM 1796 C C . ASP A 1 223 ? -0.083 16.580 9.823 1.00 78.12 223 ASP A C 1
ATOM 1798 O O . ASP A 1 223 ? 0.227 16.485 11.010 1.00 78.12 223 ASP A O 1
ATOM 1802 N N . ILE A 1 224 ? 0.754 17.111 8.920 1.00 79.06 224 ILE A N 1
ATOM 1803 C CA . ILE A 1 224 ? 2.082 17.656 9.255 1.00 79.06 224 ILE A CA 1
ATOM 1804 C C . ILE A 1 224 ? 1.953 18.858 10.203 1.00 79.06 224 ILE A C 1
ATOM 1806 O O . ILE A 1 224 ? 2.656 18.939 11.211 1.00 79.06 224 ILE A O 1
ATOM 1810 N N . LEU A 1 225 ? 1.055 19.799 9.896 1.00 80.38 225 LEU A N 1
ATOM 1811 C CA . LEU A 1 225 ? 0.835 20.994 10.708 1.00 80.38 225 LEU A CA 1
ATOM 1812 C C . LEU A 1 225 ? 0.296 20.628 12.091 1.00 80.38 225 LEU A C 1
ATOM 1814 O O . LEU A 1 225 ? 0.805 21.131 13.092 1.00 80.38 225 LEU A O 1
ATOM 1818 N N . LEU A 1 226 ? -0.690 19.728 12.149 1.00 76.00 226 LEU A N 1
ATOM 1819 C CA . LEU A 1 226 ? -1.245 19.229 13.399 1.00 76.00 226 LEU A CA 1
ATOM 1820 C C . LEU A 1 226 ? -0.142 18.596 14.241 1.00 76.00 226 LEU A C 1
ATOM 1822 O O . LEU A 1 226 ? -0.033 18.941 15.407 1.00 76.00 226 LEU A O 1
ATOM 1826 N N . HIS A 1 227 ? 0.726 17.771 13.652 1.00 73.56 227 HIS A N 1
ATOM 1827 C CA . HIS A 1 227 ? 1.874 17.194 14.350 1.00 73.56 227 HIS A CA 1
ATOM 1828 C C . HIS A 1 227 ? 2.841 18.257 14.904 1.00 73.56 227 HIS A C 1
ATOM 1830 O O . HIS A 1 227 ? 3.332 18.146 16.028 1.00 73.56 227 HIS A O 1
ATOM 1836 N N . CYS A 1 228 ? 3.112 19.323 14.147 1.00 76.12 228 CYS A N 1
ATOM 1837 C CA . CYS A 1 228 ? 3.944 20.431 14.620 1.00 76.12 228 CYS A CA 1
ATOM 1838 C C . CYS A 1 228 ? 3.296 21.182 15.795 1.00 76.12 228 CYS A C 1
ATOM 1840 O O . CYS A 1 228 ? 3.958 21.418 16.809 1.00 76.12 228 CYS A O 1
ATOM 1842 N N . ILE A 1 229 ? 2.011 21.530 15.678 1.00 77.44 229 ILE A N 1
ATOM 1843 C CA . ILE A 1 229 ? 1.238 22.214 16.730 1.00 77.44 229 ILE A CA 1
ATOM 1844 C C . ILE A 1 229 ? 1.173 21.342 17.978 1.00 77.44 229 ILE A C 1
ATOM 1846 O O . ILE A 1 229 ? 1.427 21.806 19.088 1.00 77.44 229 ILE A O 1
ATOM 1850 N N . SER A 1 230 ? 0.868 20.066 17.790 1.00 69.50 230 SER A N 1
ATOM 1851 C CA . SER A 1 230 ? 0.699 19.106 18.861 1.00 69.50 230 SER A CA 1
ATOM 1852 C C . SER A 1 230 ? 2.025 18.884 19.604 1.00 69.50 230 SER A C 1
ATOM 1854 O O . SER A 1 230 ? 2.047 18.856 20.833 1.00 69.50 230 SER A O 1
ATOM 1856 N N . ARG A 1 231 ? 3.165 18.866 18.901 1.00 69.19 231 ARG A N 1
ATOM 1857 C CA . ARG A 1 231 ? 4.492 18.853 19.534 1.00 69.19 231 ARG A CA 1
ATOM 1858 C C . ARG A 1 231 ? 4.760 20.107 20.360 1.00 69.19 231 ARG A C 1
ATOM 1860 O O . ARG A 1 231 ? 5.310 20.002 21.456 1.00 69.19 231 ARG A O 1
ATOM 1867 N N . ILE A 1 232 ? 4.437 21.287 19.830 1.00 74.50 232 ILE A N 1
ATOM 1868 C CA . ILE A 1 232 ? 4.591 22.547 20.568 1.00 74.50 232 ILE A CA 1
ATOM 1869 C C . ILE A 1 232 ? 3.756 22.461 21.847 1.00 74.50 232 ILE A C 1
ATOM 1871 O O . ILE A 1 232 ? 4.301 22.647 22.932 1.00 74.50 232 ILE A O 1
ATOM 1875 N N . TYR A 1 233 ? 2.488 22.067 21.729 1.00 72.12 233 TYR A N 1
ATOM 1876 C CA . TYR A 1 233 ? 1.580 21.860 22.855 1.00 72.12 233 TYR A CA 1
ATOM 1877 C C . TYR A 1 233 ? 2.145 20.881 23.896 1.00 72.12 233 TYR A C 1
ATOM 1879 O O . TYR A 1 233 ? 2.213 21.224 25.071 1.00 72.12 233 TYR A O 1
ATOM 1887 N N . MET A 1 234 ? 2.647 19.715 23.481 1.00 68.62 234 MET A N 1
ATOM 1888 C CA . MET A 1 234 ? 3.234 18.728 24.395 1.00 68.62 234 MET A CA 1
ATOM 1889 C C . MET A 1 234 ? 4.520 19.222 25.062 1.00 68.62 234 MET A C 1
ATOM 1891 O O . MET A 1 234 ? 4.735 18.942 26.237 1.00 68.62 234 MET A O 1
ATOM 1895 N N . LYS A 1 235 ? 5.366 19.992 24.365 1.00 68.44 235 LYS A N 1
ATOM 1896 C CA . LYS A 1 235 ? 6.538 20.635 24.983 1.00 68.44 235 LYS A CA 1
ATOM 1897 C C . LYS A 1 235 ? 6.134 21.652 26.047 1.00 68.44 235 LYS A C 1
ATOM 1899 O O . LYS A 1 235 ? 6.744 21.672 27.110 1.00 68.44 235 LYS A O 1
ATOM 1904 N N . TRP A 1 236 ? 5.120 22.471 25.773 1.00 70.62 236 TRP A N 1
ATOM 1905 C CA . TRP A 1 236 ? 4.566 23.406 26.756 1.00 70.62 236 TRP A CA 1
ATOM 1906 C C . TRP A 1 236 ? 3.978 22.672 27.958 1.00 70.62 236 TRP A C 1
ATOM 1908 O O . TRP A 1 236 ? 4.249 23.036 29.097 1.00 70.62 236 TRP A O 1
ATOM 1918 N N . LEU A 1 237 ? 3.232 21.601 27.703 1.00 71.38 237 LEU A N 1
ATOM 1919 C CA . LEU A 1 237 ? 2.628 20.762 28.727 1.00 71.38 237 LEU A CA 1
ATOM 1920 C C . LEU A 1 237 ? 3.706 20.106 29.606 1.00 71.38 237 LEU A C 1
ATOM 1922 O O . LEU A 1 237 ? 3.641 20.214 30.825 1.00 71.38 237 LEU A O 1
ATOM 1926 N N . MET A 1 238 ? 4.757 19.534 29.007 1.00 66.88 238 MET A N 1
ATOM 1927 C CA . MET A 1 238 ? 5.926 19.016 29.732 1.00 66.88 238 MET A CA 1
ATOM 1928 C C . MET A 1 238 ? 6.644 20.105 30.532 1.00 66.88 238 MET A C 1
ATOM 1930 O O . MET A 1 238 ? 7.037 19.849 31.659 1.00 66.88 238 MET A O 1
ATOM 1934 N N . LEU A 1 239 ? 6.791 21.323 30.002 1.00 70.25 239 LEU A N 1
ATOM 1935 C CA . LEU A 1 239 ? 7.397 22.437 30.738 1.00 70.25 239 LEU A CA 1
ATOM 1936 C C . LEU A 1 239 ? 6.585 22.790 31.995 1.00 70.25 239 LEU A C 1
ATOM 1938 O O . LEU A 1 239 ? 7.166 22.981 33.057 1.00 70.25 239 LEU A O 1
ATOM 1942 N N . ILE A 1 240 ? 5.252 22.803 31.894 1.00 69.50 240 ILE A N 1
ATOM 1943 C CA . ILE A 1 240 ? 4.347 23.005 33.036 1.00 69.50 240 ILE A CA 1
ATOM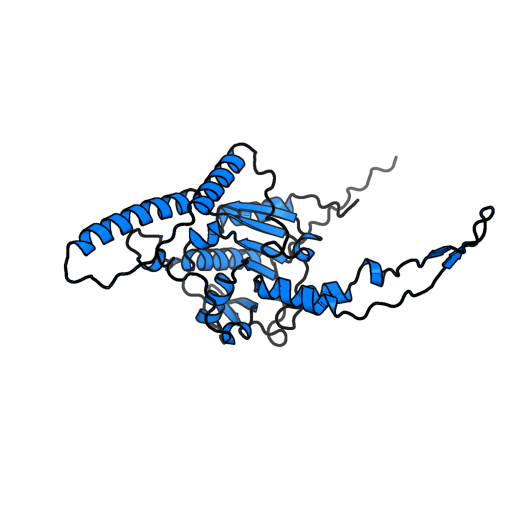 1944 C C . ILE A 1 240 ? 4.464 21.840 34.033 1.00 69.50 240 ILE A C 1
ATOM 1946 O O . ILE A 1 240 ? 4.557 22.065 35.239 1.00 69.50 240 ILE A O 1
ATOM 1950 N N . PHE A 1 241 ? 4.508 20.596 33.548 1.00 67.06 241 PHE A N 1
ATOM 1951 C CA . PHE A 1 241 ? 4.612 19.410 34.400 1.00 67.06 241 PHE A CA 1
ATOM 1952 C C . PHE A 1 241 ? 5.999 19.215 35.031 1.00 67.06 241 PHE A C 1
ATOM 1954 O O . PHE A 1 241 ? 6.069 18.693 36.136 1.00 67.06 241 PHE A O 1
ATOM 1961 N N . CYS A 1 242 ? 7.085 19.691 34.416 1.00 60.88 242 CYS A N 1
ATOM 1962 C CA . CYS A 1 242 ? 8.427 19.703 35.010 1.00 60.88 242 CYS A CA 1
ATOM 1963 C C . CYS A 1 242 ? 8.535 20.653 36.215 1.00 60.88 242 CYS A C 1
ATOM 1965 O O . CYS A 1 242 ? 9.390 20.446 37.073 1.00 60.88 242 CYS A O 1
ATOM 1967 N N . VAL A 1 243 ? 7.676 21.676 36.302 1.00 60.31 243 VAL A N 1
ATOM 1968 C CA . VAL A 1 243 ? 7.580 22.564 37.477 1.00 60.31 243 VAL A CA 1
ATOM 1969 C C . VAL A 1 243 ? 6.830 21.880 38.632 1.00 60.31 243 VAL A C 1
ATOM 1971 O O . VAL A 1 243 ? 6.988 22.263 39.790 1.00 60.31 243 VAL A O 1
ATOM 1974 N N . LEU A 1 244 ? 6.053 20.827 38.349 1.00 58.47 244 LEU A N 1
ATOM 1975 C CA . LEU A 1 244 ? 5.323 20.049 39.346 1.00 58.47 244 LEU A CA 1
ATOM 1976 C C . LEU A 1 244 ? 6.153 18.817 39.773 1.00 58.47 244 LEU A C 1
ATOM 1978 O O . LEU A 1 244 ? 6.337 17.891 38.983 1.00 58.47 244 LEU A O 1
ATOM 1982 N N . PRO A 1 245 ? 6.607 18.726 41.038 1.00 52.00 245 PRO A N 1
ATOM 1983 C CA . PRO A 1 245 ? 7.544 17.688 41.495 1.00 52.00 245 PRO A CA 1
ATOM 1984 C C . PRO A 1 245 ? 6.998 16.246 41.448 1.00 52.00 245 PRO A C 1
ATOM 1986 O O . PRO A 1 245 ? 7.743 15.297 41.676 1.00 52.00 245 PRO A O 1
ATOM 1989 N N . PHE A 1 246 ? 5.715 16.057 41.128 1.00 54.25 246 PHE A N 1
ATOM 1990 C CA . PHE A 1 246 ? 5.052 14.751 41.080 1.00 54.25 246 PHE A CA 1
ATOM 1991 C C . PHE A 1 246 ? 5.234 13.984 39.754 1.00 54.25 246 PHE A C 1
ATOM 1993 O O . PHE A 1 246 ? 5.001 12.778 39.720 1.00 54.25 246 PHE A O 1
ATOM 2000 N N . PHE A 1 247 ? 5.662 14.639 38.665 1.00 50.22 247 PHE A N 1
ATOM 2001 C CA . PHE A 1 247 ? 5.654 14.058 37.307 1.00 50.22 247 PHE A CA 1
ATOM 2002 C C . PHE A 1 247 ? 7.040 13.689 36.744 1.00 50.22 247 PHE A C 1
ATOM 2004 O O . PHE A 1 247 ? 7.187 13.466 35.542 1.00 50.22 247 PHE A O 1
ATOM 2011 N N . SER A 1 248 ? 8.054 13.542 37.601 1.00 43.25 248 SER A N 1
ATOM 2012 C CA . SER A 1 248 ? 9.477 13.350 37.245 1.00 43.25 248 SER A CA 1
ATOM 2013 C C . SER A 1 248 ? 9.834 12.104 36.409 1.00 43.25 248 SER A C 1
ATOM 2015 O O . SER A 1 248 ? 11.006 11.882 36.114 1.00 43.25 248 SER A O 1
ATOM 2017 N N . LYS A 1 249 ? 8.858 11.289 35.989 1.00 44.31 249 LYS A N 1
ATOM 2018 C CA . LYS A 1 249 ? 9.067 10.075 35.179 1.00 44.31 249 LYS A CA 1
ATOM 2019 C C . LYS A 1 249 ? 8.477 10.117 33.770 1.00 44.31 249 LYS A C 1
ATOM 2021 O O . LYS A 1 249 ? 8.598 9.127 33.052 1.00 44.31 249 LYS A O 1
ATOM 2026 N N . MET A 1 250 ? 7.870 11.221 33.334 1.00 45.84 250 MET A N 1
ATOM 2027 C CA . MET A 1 250 ? 7.320 11.312 31.976 1.00 45.84 250 MET A CA 1
ATOM 2028 C C . MET A 1 250 ? 8.424 11.644 30.951 1.00 45.84 250 MET A C 1
ATOM 2030 O O . MET A 1 250 ? 8.466 12.722 30.367 1.00 45.84 250 MET A O 1
ATOM 2034 N N . HIS A 1 251 ? 9.361 10.713 30.746 1.00 40.62 251 HIS A N 1
ATOM 2035 C CA . HIS A 1 251 ? 10.358 10.815 29.679 1.00 40.62 251 HIS A CA 1
ATOM 2036 C C . HIS A 1 251 ? 9.696 10.399 28.364 1.00 40.62 251 HIS A C 1
ATOM 2038 O O . HIS A 1 251 ? 9.579 9.214 28.057 1.00 40.62 251 HIS A O 1
ATOM 2044 N N . ILE A 1 252 ? 9.209 11.372 27.596 1.00 51.12 252 ILE A N 1
ATOM 2045 C CA . ILE A 1 252 ? 8.735 11.112 26.238 1.00 51.12 252 ILE A CA 1
ATOM 2046 C C . ILE A 1 252 ? 9.822 11.574 25.269 1.00 51.12 252 ILE A C 1
ATOM 2048 O O . ILE A 1 252 ? 9.945 12.767 24.970 1.00 51.12 252 ILE A O 1
ATOM 2052 N N . ASP A 1 253 ? 10.631 10.627 24.796 1.00 44.28 253 ASP A N 1
ATOM 2053 C CA . ASP A 1 253 ? 11.671 10.872 23.796 1.00 44.28 253 ASP A CA 1
ATOM 2054 C C . ASP A 1 253 ? 11.038 11.253 22.452 1.00 44.28 253 ASP A C 1
ATOM 2056 O O . ASP A 1 253 ? 10.650 10.413 21.643 1.00 44.28 253 ASP A O 1
ATOM 2060 N N . HIS A 1 254 ? 10.945 12.559 22.200 1.00 52.47 254 HIS A N 1
ATOM 2061 C CA . HIS A 1 254 ? 10.438 13.117 20.947 1.00 52.47 254 HIS A CA 1
ATOM 2062 C C . HIS A 1 254 ? 11.583 13.661 20.089 1.00 52.47 254 HIS A C 1
ATOM 2064 O O . HIS A 1 254 ? 11.712 14.881 19.880 1.00 52.47 254 HIS A O 1
ATOM 2070 N N . TYR A 1 255 ? 12.418 12.766 19.557 1.00 52.19 255 TYR A N 1
ATOM 2071 C CA . TYR A 1 255 ? 13.320 13.157 18.478 1.00 52.19 255 TYR A CA 1
ATOM 2072 C C . TYR A 1 255 ? 12.495 13.381 17.207 1.00 52.19 255 TYR A C 1
ATOM 2074 O O . TYR A 1 255 ? 12.062 12.440 16.543 1.00 52.19 255 TYR A O 1
ATOM 2082 N N . ILE A 1 256 ? 12.250 14.650 16.872 1.00 56.41 256 ILE A N 1
ATOM 2083 C CA . ILE A 1 256 ? 11.680 14.992 15.572 1.00 56.41 256 ILE A CA 1
ATOM 2084 C C . ILE A 1 256 ? 12.794 14.972 14.551 1.00 56.41 256 ILE A C 1
ATOM 2086 O O . ILE A 1 256 ? 13.751 15.741 14.638 1.00 56.41 256 ILE A O 1
ATOM 2090 N N . ASP A 1 257 ? 12.598 14.142 13.538 1.00 64.94 257 ASP A N 1
ATOM 2091 C CA . ASP A 1 257 ? 13.346 14.221 12.299 1.00 64.94 257 ASP A CA 1
ATOM 2092 C C . ASP A 1 257 ? 12.901 15.486 11.544 1.00 64.94 257 ASP A C 1
ATOM 2094 O O . ASP A 1 257 ? 12.008 15.469 10.696 1.00 64.94 257 ASP A O 1
ATOM 2098 N N . VAL A 1 258 ? 13.482 16.630 11.919 1.00 69.25 258 VAL A N 1
ATOM 2099 C CA . VAL A 1 258 ? 13.166 17.946 11.338 1.00 69.25 258 VAL A CA 1
ATOM 2100 C C . VAL A 1 258 ? 13.393 17.919 9.825 1.00 69.25 258 VAL A C 1
ATOM 2102 O O . VAL A 1 258 ? 12.625 18.507 9.065 1.00 69.25 258 VAL A O 1
ATOM 2105 N N . LYS A 1 259 ? 14.387 17.148 9.372 1.00 70.44 259 LYS A N 1
ATOM 2106 C CA . LYS A 1 259 ? 14.670 16.922 7.955 1.00 70.44 259 LYS A CA 1
ATOM 2107 C C . LYS A 1 259 ? 13.504 16.223 7.251 1.00 70.44 259 LYS A C 1
ATOM 2109 O O . LYS A 1 259 ? 13.181 16.600 6.126 1.00 70.44 259 LYS A O 1
ATOM 2114 N N . LEU A 1 260 ? 12.845 15.256 7.891 1.00 69.81 260 LEU A N 1
ATOM 2115 C CA . LEU A 1 260 ? 11.644 14.608 7.354 1.00 69.81 260 LEU A CA 1
ATOM 2116 C C . LEU A 1 260 ? 10.454 15.574 7.246 1.00 69.81 260 LEU A C 1
ATOM 2118 O O . LEU A 1 260 ? 9.762 15.567 6.226 1.00 69.81 260 LEU A O 1
ATOM 2122 N N . VAL A 1 261 ? 10.239 16.426 8.255 1.00 74.50 261 VAL A N 1
ATOM 2123 C CA . VAL A 1 261 ? 9.185 17.459 8.228 1.00 74.50 261 VAL A CA 1
ATOM 2124 C C . VAL A 1 261 ? 9.410 18.409 7.052 1.00 74.50 261 VAL A C 1
ATOM 2126 O O . VAL A 1 261 ? 8.521 18.571 6.216 1.00 74.50 261 VAL A O 1
ATOM 2129 N N . PHE A 1 262 ? 10.620 18.963 6.918 1.00 76.81 262 PHE A N 1
ATOM 2130 C CA . PHE A 1 262 ? 10.961 19.847 5.801 1.00 76.81 262 PHE A CA 1
ATOM 2131 C C . PHE A 1 262 ? 10.820 19.156 4.444 1.00 76.81 262 PHE A C 1
ATOM 2133 O O . PHE A 1 262 ? 10.217 19.727 3.541 1.00 76.81 262 PHE A O 1
ATOM 2140 N N . ARG A 1 263 ? 11.300 17.914 4.296 1.00 73.12 263 ARG A N 1
ATOM 2141 C CA . ARG A 1 263 ? 11.124 17.135 3.057 1.00 73.12 263 ARG A CA 1
ATOM 2142 C C . ARG A 1 263 ? 9.652 16.950 2.695 1.00 73.12 263 ARG A C 1
ATOM 2144 O O . ARG A 1 263 ? 9.305 17.071 1.526 1.00 73.12 263 ARG A O 1
ATOM 2151 N N . SER A 1 264 ? 8.797 16.695 3.682 1.00 71.19 264 SER A N 1
ATOM 2152 C CA . SER A 1 264 ? 7.358 16.501 3.466 1.00 71.19 264 SER A CA 1
ATOM 2153 C C . SER A 1 264 ? 6.664 17.805 3.053 1.00 71.19 264 SER A C 1
ATOM 2155 O O . SER A 1 264 ? 5.841 17.801 2.139 1.00 71.19 264 SER A O 1
ATOM 2157 N N . ILE A 1 265 ? 7.049 18.935 3.658 1.00 77.00 265 ILE A N 1
ATOM 2158 C CA . ILE A 1 265 ? 6.565 20.271 3.270 1.00 77.00 265 ILE A CA 1
ATOM 2159 C C . ILE A 1 265 ? 7.022 20.621 1.850 1.00 77.00 265 ILE A C 1
ATOM 2161 O O . ILE A 1 265 ? 6.194 21.006 1.029 1.00 77.00 265 ILE A O 1
ATOM 2165 N N . ILE A 1 266 ? 8.310 20.439 1.536 1.00 76.50 266 ILE A N 1
ATOM 2166 C CA . ILE A 1 266 ? 8.863 20.689 0.196 1.00 76.50 266 ILE A CA 1
ATOM 2167 C C . ILE A 1 266 ? 8.141 19.831 -0.843 1.00 76.50 266 ILE A C 1
ATOM 2169 O O . ILE A 1 266 ? 7.729 20.351 -1.875 1.00 76.50 266 ILE A O 1
ATOM 2173 N N . LYS A 1 267 ? 7.919 18.540 -0.556 1.00 69.81 267 LYS A N 1
ATOM 2174 C CA . LYS A 1 267 ? 7.180 17.644 -1.454 1.00 69.81 267 LYS A CA 1
ATOM 2175 C C . LYS A 1 267 ? 5.771 18.171 -1.737 1.00 69.81 267 LYS A C 1
ATOM 2177 O O . LYS A 1 267 ? 5.342 18.183 -2.888 1.00 69.81 267 LYS A O 1
ATOM 2182 N N . ARG A 1 268 ? 5.073 18.675 -0.715 1.00 72.44 268 ARG A N 1
ATOM 2183 C CA . ARG A 1 268 ? 3.739 19.261 -0.890 1.00 72.44 268 ARG A CA 1
ATOM 2184 C C . ARG A 1 268 ? 3.768 20.544 -1.711 1.00 72.44 268 ARG A C 1
ATOM 2186 O O . ARG A 1 268 ? 2.951 20.689 -2.614 1.00 72.44 268 ARG A O 1
ATOM 2193 N N . ILE A 1 269 ? 4.692 21.451 -1.409 1.00 75.00 269 ILE A N 1
ATOM 2194 C CA . ILE A 1 269 ? 4.867 22.691 -2.169 1.00 75.00 269 ILE A CA 1
ATOM 2195 C C . ILE A 1 269 ? 5.107 22.329 -3.638 1.00 75.00 269 ILE A C 1
ATOM 2197 O O . ILE A 1 269 ? 4.319 22.731 -4.487 1.00 75.00 269 ILE A O 1
ATOM 2201 N N . ASN A 1 270 ? 6.076 21.459 -3.930 1.00 66.50 270 ASN A N 1
ATOM 2202 C CA . ASN A 1 270 ? 6.358 21.010 -5.293 1.00 66.50 270 ASN A CA 1
ATOM 2203 C C . ASN A 1 270 ? 5.122 20.427 -5.994 1.00 66.50 270 ASN A C 1
ATOM 2205 O O . ASN A 1 270 ? 4.872 20.771 -7.141 1.00 66.50 270 ASN A O 1
ATOM 2209 N N . SER A 1 271 ? 4.301 19.618 -5.318 1.00 65.62 271 SER A N 1
ATOM 2210 C CA . SER A 1 271 ? 3.087 19.061 -5.939 1.00 65.62 271 SER A CA 1
ATOM 2211 C C . SER A 1 271 ? 2.058 20.115 -6.373 1.00 65.62 271 SER A C 1
ATOM 2213 O O . SER A 1 271 ? 1.355 19.899 -7.356 1.00 65.62 271 SER A O 1
ATOM 2215 N N . ILE A 1 272 ? 1.989 21.253 -5.668 1.00 70.62 272 ILE A N 1
ATOM 2216 C CA . ILE A 1 272 ? 1.091 22.373 -5.994 1.00 70.62 272 ILE A CA 1
ATOM 2217 C C . ILE A 1 272 ? 1.631 23.152 -7.198 1.00 70.62 272 ILE A C 1
ATOM 2219 O O . ILE A 1 272 ? 0.862 23.530 -8.075 1.00 70.62 272 ILE A O 1
ATOM 2223 N N . TRP A 1 273 ? 2.948 23.380 -7.250 1.00 59.16 273 TRP A N 1
ATOM 2224 C CA . TRP A 1 273 ? 3.581 24.168 -8.313 1.00 59.16 273 TRP A CA 1
ATOM 2225 C C . TRP A 1 273 ? 3.827 23.374 -9.606 1.00 59.16 273 TRP A C 1
ATOM 2227 O O . TRP A 1 273 ? 3.835 23.968 -10.679 1.00 59.16 273 TRP A O 1
ATOM 2237 N N . PHE A 1 274 ? 3.998 22.050 -9.529 1.00 54.22 274 PHE A N 1
ATOM 2238 C CA . PHE A 1 274 ? 4.367 21.191 -10.665 1.00 54.22 274 PHE A CA 1
ATOM 2239 C C . PHE A 1 274 ? 3.266 20.211 -11.107 1.00 54.22 274 PHE A C 1
ATOM 2241 O O . PHE A 1 274 ? 3.583 19.189 -11.710 1.00 54.22 274 PHE A O 1
ATOM 2248 N N . TYR A 1 275 ? 1.988 20.502 -10.816 1.00 49.81 275 TYR A N 1
ATOM 2249 C CA . TYR A 1 275 ? 0.822 19.735 -11.297 1.00 49.81 275 TYR A CA 1
ATOM 2250 C C . TYR A 1 275 ? 1.043 18.207 -11.310 1.00 49.81 275 TYR A C 1
ATOM 2252 O O . TYR A 1 275 ? 0.918 17.550 -12.338 1.00 49.81 275 TYR A O 1
ATOM 2260 N N . GLY A 1 276 ? 1.403 17.634 -10.157 1.00 47.31 276 GLY A N 1
ATOM 2261 C CA . GLY A 1 276 ? 1.356 16.181 -9.949 1.00 47.31 276 GLY A CA 1
ATOM 2262 C C . GLY A 1 276 ? 2.309 15.311 -10.783 1.00 47.31 276 GLY A C 1
ATOM 2263 O O . GLY A 1 276 ? 2.179 14.091 -10.727 1.00 47.31 276 GLY A O 1
ATOM 2264 N N . MET A 1 277 ? 3.279 15.871 -11.512 1.00 40.59 277 MET A N 1
ATOM 2265 C CA . MET A 1 277 ? 4.242 15.064 -12.273 1.00 40.59 277 MET A CA 1
ATOM 2266 C C . MET A 1 277 ? 5.291 14.429 -11.344 1.00 40.59 277 MET A C 1
ATOM 2268 O O . MET A 1 277 ? 6.358 14.984 -11.095 1.00 40.59 277 MET A O 1
ATOM 2272 N N . GLY A 1 278 ? 4.921 13.261 -10.812 1.00 49.44 278 GLY A N 1
ATOM 2273 C CA . GLY A 1 278 ? 5.772 12.132 -10.432 1.00 49.44 278 GLY A CA 1
ATOM 2274 C C . GLY A 1 278 ? 6.900 12.381 -9.431 1.00 49.44 278 GLY A C 1
ATOM 2275 O O . GLY A 1 278 ? 7.998 12.781 -9.806 1.00 49.44 278 GLY A O 1
ATOM 2276 N N . ILE A 1 279 ? 6.717 11.951 -8.176 1.00 51.06 279 ILE A N 1
ATOM 2277 C CA . ILE A 1 279 ? 7.864 11.490 -7.376 1.00 51.06 279 ILE A CA 1
ATOM 2278 C C . ILE A 1 279 ? 7.581 10.085 -6.853 1.00 51.06 279 ILE A C 1
ATOM 2280 O O . ILE A 1 279 ? 7.125 9.879 -5.723 1.00 51.06 279 ILE A O 1
ATOM 2284 N N . ILE A 1 280 ? 7.914 9.125 -7.716 1.00 55.16 280 ILE A N 1
ATOM 2285 C CA . ILE A 1 280 ? 8.089 7.711 -7.392 1.00 55.16 280 ILE A CA 1
ATOM 2286 C C . ILE A 1 280 ? 9.142 7.623 -6.283 1.00 55.16 280 ILE A C 1
ATOM 2288 O O . ILE A 1 280 ? 10.166 8.312 -6.314 1.00 55.16 280 ILE A O 1
ATOM 2292 N N . HIS A 1 281 ? 8.858 6.820 -5.260 1.00 54.53 281 HIS A N 1
ATOM 2293 C CA . HIS A 1 281 ? 9.779 6.601 -4.150 1.00 54.53 281 HIS A CA 1
ATOM 2294 C C . HIS A 1 281 ? 11.177 6.216 -4.652 1.00 54.53 281 HIS A C 1
ATOM 2296 O O . HIS A 1 281 ? 11.289 5.533 -5.670 1.00 54.53 281 HIS A O 1
ATOM 2302 N N . PRO A 1 282 ? 12.250 6.604 -3.936 1.00 52.88 282 PRO A N 1
ATOM 2303 C CA . PRO A 1 282 ? 13.587 6.173 -4.311 1.00 52.88 282 PRO A CA 1
ATOM 2304 C C . PRO A 1 282 ? 13.637 4.643 -4.354 1.00 52.88 282 PRO A C 1
ATOM 2306 O O . PRO A 1 282 ? 13.269 3.982 -3.383 1.00 52.88 282 PRO A O 1
ATOM 2309 N N . PHE A 1 283 ? 14.086 4.096 -5.482 1.00 49.91 283 PHE A N 1
ATOM 2310 C CA . PHE A 1 283 ? 14.470 2.694 -5.607 1.00 49.91 283 PHE A CA 1
ATOM 2311 C C . PHE A 1 283 ? 15.626 2.382 -4.648 1.00 49.91 283 PHE A C 1
ATOM 2313 O O . PHE A 1 283 ? 16.424 3.260 -4.312 1.00 49.91 283 PHE A O 1
ATOM 2320 N N . GLY A 1 284 ? 15.745 1.125 -4.227 1.00 45.00 284 GLY A N 1
ATOM 2321 C CA . GLY A 1 284 ? 16.872 0.655 -3.421 1.00 45.00 284 GLY A CA 1
ATOM 2322 C C . GLY A 1 284 ? 16.419 -0.078 -2.167 1.00 45.00 284 GLY A C 1
ATOM 2323 O O . GLY A 1 284 ? 15.251 -0.452 -2.095 1.00 45.00 284 GLY A O 1
ATOM 2324 N N . PRO A 1 285 ? 17.320 -0.265 -1.180 1.00 39.19 285 PRO A N 1
ATOM 2325 C CA . PRO A 1 285 ? 17.037 -1.030 0.017 1.00 39.19 285 PRO A CA 1
ATOM 2326 C C . PRO A 1 285 ? 15.757 -0.522 0.637 1.00 39.19 285 PRO A C 1
ATOM 2328 O O . PRO A 1 285 ? 14.793 -1.249 0.622 1.00 39.19 285 PRO A O 1
ATOM 2331 N N . CYS A 1 286 ? 15.686 0.771 0.970 1.00 48.78 286 CYS A N 1
ATOM 2332 C CA . CYS A 1 286 ? 14.515 1.432 1.551 1.00 48.78 286 CYS A CA 1
ATOM 2333 C C . CYS A 1 286 ? 13.332 1.701 0.595 1.00 48.78 286 CYS A C 1
ATOM 2335 O O . CYS A 1 286 ? 12.420 2.453 0.954 1.00 48.78 286 CYS A O 1
ATOM 2337 N N . GLY A 1 287 ? 13.399 1.186 -0.632 1.00 57.91 287 GLY A N 1
ATOM 2338 C CA . GLY A 1 287 ? 12.563 1.565 -1.766 1.00 57.91 287 GLY A CA 1
ATOM 2339 C C . GLY A 1 287 ? 11.446 0.581 -2.087 1.00 57.91 287 GLY A C 1
ATOM 2340 O O . GLY A 1 287 ? 11.192 -0.372 -1.353 1.00 57.91 287 GLY A O 1
ATOM 2341 N N . LEU A 1 288 ? 10.755 0.845 -3.192 1.00 64.88 288 LEU A N 1
ATOM 2342 C CA . LEU A 1 288 ? 9.748 -0.050 -3.757 1.00 64.88 288 LEU A CA 1
ATOM 2343 C C . LEU A 1 288 ? 10.383 -1.357 -4.256 1.00 64.88 288 LEU A C 1
ATOM 2345 O O . LEU A 1 288 ? 11.442 -1.291 -4.887 1.00 64.88 288 LEU A O 1
ATOM 2349 N N . PRO A 1 289 ? 9.740 -2.522 -4.052 1.00 69.75 289 PRO A N 1
ATOM 2350 C CA . PRO A 1 289 ? 10.151 -3.753 -4.715 1.00 69.75 289 PRO A CA 1
ATOM 2351 C C . PRO A 1 289 ? 10.113 -3.566 -6.243 1.00 69.75 289 PRO A C 1
ATOM 2353 O O . PRO A 1 289 ? 9.045 -3.264 -6.773 1.00 69.75 289 PRO A O 1
ATOM 2356 N N . PRO A 1 290 ? 11.230 -3.733 -6.978 1.00 66.25 290 PRO A N 1
ATOM 2357 C CA . PRO A 1 290 ? 11.274 -3.415 -8.410 1.00 66.25 290 PRO A CA 1
ATOM 2358 C C . PRO A 1 290 ? 10.247 -4.178 -9.255 1.00 66.25 290 PRO A C 1
ATOM 2360 O O . PRO A 1 290 ? 9.750 -3.646 -10.243 1.00 66.25 290 PRO A O 1
ATOM 2363 N N . TRP A 1 291 ? 9.876 -5.395 -8.847 1.00 70.62 291 TRP A N 1
ATOM 2364 C CA . TRP A 1 291 ? 8.882 -6.1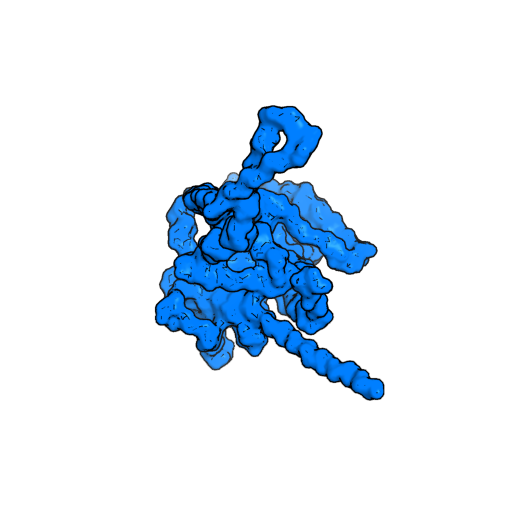98 -9.561 1.00 70.62 291 TRP A CA 1
ATOM 2365 C C . TRP A 1 291 ? 7.461 -5.623 -9.480 1.00 70.62 291 TRP A C 1
ATOM 2367 O O . TRP A 1 291 ? 6.677 -5.857 -10.390 1.00 70.62 291 TRP A O 1
ATOM 2377 N N . PHE A 1 292 ? 7.138 -4.801 -8.472 1.00 71.56 292 PHE A N 1
ATOM 2378 C CA . PHE A 1 292 ? 5.836 -4.116 -8.386 1.00 71.56 292 PHE A CA 1
ATOM 2379 C C . PHE A 1 292 ? 5.649 -3.075 -9.493 1.00 71.56 292 PHE A C 1
ATOM 2381 O O . PHE A 1 292 ? 4.537 -2.638 -9.738 1.00 71.56 292 PHE A O 1
ATOM 2388 N N . LEU A 1 293 ? 6.724 -2.659 -10.159 1.00 73.69 293 LEU A N 1
ATOM 2389 C CA . LEU A 1 293 ? 6.698 -1.570 -11.131 1.00 73.69 293 LEU A CA 1
ATOM 2390 C C . LEU A 1 293 ? 6.690 -2.057 -12.577 1.00 73.69 293 LEU A C 1
ATOM 2392 O O . LEU A 1 293 ? 6.569 -1.243 -13.484 1.00 73.69 293 LEU A O 1
ATOM 2396 N N . ALA A 1 294 ? 6.819 -3.367 -12.804 1.00 73.00 294 ALA A N 1
ATOM 2397 C CA . ALA A 1 294 ? 6.943 -3.921 -14.149 1.00 73.00 294 ALA A CA 1
ATOM 2398 C C . ALA A 1 294 ? 5.717 -3.619 -15.026 1.00 73.00 294 ALA A C 1
ATOM 2400 O O . ALA A 1 294 ? 5.849 -3.441 -16.236 1.00 73.00 294 ALA A O 1
ATOM 2401 N N . CYS A 1 295 ? 4.531 -3.572 -14.416 1.00 74.81 295 CYS A N 1
ATOM 2402 C CA . CYS A 1 295 ? 3.258 -3.426 -15.116 1.00 74.81 295 CYS A CA 1
ATOM 2403 C C . CYS A 1 295 ? 2.273 -2.510 -14.376 1.00 74.81 295 CYS A C 1
ATOM 2405 O O . CYS A 1 295 ? 1.090 -2.563 -14.683 1.00 74.81 295 CYS A O 1
ATOM 2407 N N . ALA A 1 296 ? 2.716 -1.716 -13.404 1.00 84.06 296 ALA A N 1
ATOM 2408 C CA . ALA A 1 296 ? 1.806 -0.870 -12.639 1.00 84.06 296 ALA A CA 1
ATOM 2409 C C . ALA A 1 296 ? 1.700 0.527 -13.246 1.00 84.06 296 ALA A C 1
ATOM 2411 O O . ALA A 1 296 ? 2.719 1.150 -13.549 1.00 84.06 296 ALA A O 1
ATOM 2412 N N . GLU A 1 297 ? 0.479 1.043 -13.330 1.00 87.12 297 GLU A N 1
ATOM 2413 C CA . GLU A 1 297 ? 0.243 2.473 -13.485 1.00 87.12 297 GLU A CA 1
ATOM 2414 C C . GLU A 1 297 ? 0.549 3.183 -12.160 1.00 87.12 297 GLU A C 1
ATOM 2416 O O . GLU A 1 297 ? 0.213 2.690 -11.079 1.00 87.12 297 GLU A O 1
ATOM 2421 N N . LEU A 1 298 ? 1.233 4.327 -12.219 1.00 86.69 298 LEU A N 1
ATOM 2422 C CA . LEU A 1 298 ? 1.833 4.956 -11.042 1.00 86.69 298 LEU A CA 1
ATOM 2423 C C . LEU A 1 298 ? 1.135 6.273 -10.713 1.00 86.69 298 LEU A C 1
ATOM 2425 O O . LEU A 1 298 ? 1.298 7.267 -11.416 1.00 86.69 298 LEU A O 1
ATOM 2429 N N . HIS A 1 299 ? 0.443 6.309 -9.578 1.00 86.38 299 HIS A N 1
ATOM 2430 C CA . HIS A 1 299 ? -0.217 7.509 -9.074 1.00 86.38 299 HIS A CA 1
ATOM 2431 C C . HIS A 1 299 ? 0.351 7.938 -7.722 1.00 86.38 299 HIS A C 1
ATOM 2433 O O . HIS A 1 299 ? 0.984 7.170 -6.993 1.00 86.38 299 HIS A O 1
ATOM 2439 N N . GLU A 1 300 ? 0.105 9.193 -7.360 1.00 85.31 300 GLU A N 1
ATOM 2440 C CA . GLU A 1 300 ? 0.406 9.733 -6.039 1.00 85.31 300 GLU A CA 1
ATOM 2441 C C . GLU A 1 300 ? -0.824 10.429 -5.459 1.00 85.31 300 GLU A C 1
ATOM 2443 O O . GLU A 1 300 ? -1.465 11.243 -6.123 1.00 85.31 300 GLU A O 1
ATOM 2448 N N . CYS A 1 301 ? -1.111 10.155 -4.187 1.00 87.00 301 CYS A N 1
ATOM 2449 C CA . CYS A 1 301 ? -2.153 10.826 -3.427 1.00 87.00 301 CYS A CA 1
ATOM 2450 C C . CYS A 1 301 ? -1.624 11.341 -2.078 1.00 87.00 301 CYS A C 1
ATOM 2452 O O . CYS A 1 301 ? -0.592 10.911 -1.552 1.00 87.00 301 CYS A O 1
ATOM 2454 N N . PHE A 1 302 ? -2.350 12.291 -1.489 1.00 85.75 302 PHE A N 1
ATOM 2455 C CA . PHE A 1 302 ? -2.023 12.867 -0.187 1.00 85.75 302 PHE A CA 1
ATOM 2456 C C . PHE A 1 302 ? -3.100 12.463 0.806 1.00 85.75 302 PHE A C 1
ATOM 2458 O O . PHE A 1 302 ? -4.128 13.123 0.851 1.00 85.75 302 PHE A O 1
ATOM 2465 N N . SER A 1 303 ? -2.824 11.460 1.647 1.00 86.00 303 SER A N 1
ATOM 2466 C CA . SER A 1 303 ? -3.764 10.685 2.476 1.00 86.00 303 SER A CA 1
ATOM 2467 C C . SER A 1 303 ? -4.407 9.516 1.744 1.00 86.00 303 SER A C 1
ATOM 2469 O O . SER A 1 303 ? -4.652 9.554 0.547 1.00 86.00 303 SER A O 1
ATOM 2471 N N . LEU A 1 304 ? -4.745 8.497 2.530 1.00 90.75 304 LEU A N 1
ATOM 2472 C CA . LEU A 1 304 ? -5.549 7.355 2.114 1.00 90.75 304 LEU A CA 1
ATOM 2473 C C . LEU A 1 304 ? -7.063 7.638 2.191 1.00 90.75 304 LEU A C 1
ATOM 2475 O O . LEU A 1 304 ? -7.867 6.715 2.222 1.00 90.75 304 LEU A O 1
ATOM 2479 N N . SER A 1 305 ? -7.479 8.905 2.278 1.00 91.12 305 SER A N 1
ATOM 2480 C CA . SER A 1 305 ? -8.909 9.209 2.351 1.00 91.12 305 SER A CA 1
ATOM 2481 C C . SER A 1 305 ? -9.618 8.727 1.088 1.00 91.12 305 SER A C 1
ATOM 2483 O O . SER A 1 305 ? -9.021 8.743 0.014 1.00 91.12 305 SER A O 1
ATOM 2485 N N . GLN A 1 306 ? -10.883 8.325 1.217 1.00 90.38 306 GLN A N 1
ATOM 2486 C CA . GLN A 1 306 ? -11.639 7.754 0.103 1.00 90.38 306 GLN A CA 1
ATOM 2487 C C . GLN A 1 306 ? -11.586 8.646 -1.145 1.00 90.38 306 GLN A C 1
ATOM 2489 O O . GLN A 1 306 ? -11.264 8.162 -2.218 1.00 90.38 306 GLN A O 1
ATOM 2494 N N . ALA A 1 307 ? -11.798 9.956 -1.007 1.00 89.69 307 ALA A N 1
ATOM 2495 C CA . ALA A 1 307 ? -11.744 10.875 -2.144 1.00 89.69 307 ALA A CA 1
ATOM 2496 C C . ALA A 1 307 ? -10.360 10.922 -2.823 1.00 89.69 307 ALA A C 1
ATOM 2498 O O . ALA A 1 307 ? -10.275 10.913 -4.046 1.00 89.69 307 ALA A O 1
ATOM 2499 N N . ASP A 1 308 ? -9.277 10.954 -2.037 1.00 89.50 308 ASP A N 1
ATOM 2500 C CA . ASP A 1 308 ? -7.912 11.033 -2.576 1.00 89.50 308 ASP A CA 1
ATOM 2501 C C . ASP A 1 308 ? -7.497 9.717 -3.253 1.00 89.50 308 ASP A C 1
ATOM 2503 O O . ASP A 1 308 ? -6.826 9.736 -4.281 1.00 89.50 308 ASP A O 1
ATOM 2507 N N . PHE A 1 309 ? -7.890 8.582 -2.670 1.00 93.88 309 PHE A N 1
ATOM 2508 C CA . PHE A 1 309 ? -7.586 7.248 -3.179 1.00 93.88 309 PHE A CA 1
ATOM 2509 C C . PHE A 1 309 ? -8.382 6.928 -4.448 1.00 93.88 309 PHE A C 1
ATOM 2511 O O . PHE A 1 309 ? -7.804 6.490 -5.439 1.00 93.88 309 PHE A O 1
ATOM 2518 N N . TRP A 1 310 ? -9.693 7.182 -4.432 1.00 93.81 310 TRP A N 1
ATOM 2519 C CA . TRP A 1 310 ? -10.573 6.874 -5.559 1.00 93.81 310 TRP A CA 1
ATOM 2520 C C . TRP A 1 310 ? -10.308 7.753 -6.764 1.00 93.81 310 TRP A C 1
ATOM 2522 O O . TRP A 1 310 ? -10.388 7.253 -7.872 1.00 93.81 310 TRP A O 1
ATOM 2532 N N . LYS A 1 311 ? -9.832 8.987 -6.570 1.00 91.69 311 LYS A N 1
ATOM 2533 C CA . LYS A 1 311 ? -9.320 9.777 -7.689 1.00 91.69 311 LYS A CA 1
ATOM 2534 C C . LYS A 1 311 ? -8.233 9.028 -8.475 1.00 91.69 311 LYS A C 1
ATOM 2536 O O . LYS A 1 311 ? -8.262 9.036 -9.695 1.00 91.69 311 LYS A O 1
ATOM 2541 N N . CYS A 1 312 ? -7.294 8.362 -7.799 1.00 91.19 312 CYS A N 1
ATOM 2542 C CA . CYS A 1 312 ? -6.258 7.582 -8.484 1.00 91.19 312 CYS A CA 1
ATOM 2543 C C . CYS A 1 312 ? -6.820 6.337 -9.185 1.00 91.19 312 CYS A C 1
ATOM 2545 O O . CYS A 1 312 ? -6.292 5.937 -10.216 1.00 91.19 312 CYS A O 1
ATOM 2547 N N . VAL A 1 313 ? -7.864 5.722 -8.624 1.00 92.31 313 VAL A N 1
ATOM 2548 C CA . VAL A 1 313 ? -8.560 4.586 -9.248 1.00 92.31 313 VAL A CA 1
ATOM 2549 C C . VAL A 1 313 ? -9.334 5.037 -10.490 1.00 92.31 313 VAL A C 1
ATOM 2551 O O . VAL A 1 313 ? -9.266 4.382 -11.523 1.00 92.31 313 VAL A O 1
ATOM 2554 N N . ASP A 1 314 ? -10.014 6.177 -10.418 1.00 91.31 314 ASP A N 1
ATOM 2555 C CA . ASP A 1 314 ? -10.725 6.769 -11.550 1.00 91.31 314 ASP A CA 1
ATOM 2556 C C . ASP A 1 314 ? -9.738 7.174 -12.656 1.00 91.31 314 ASP A C 1
ATOM 2558 O O . ASP A 1 314 ? -9.949 6.856 -13.826 1.00 91.31 314 ASP A O 1
ATOM 2562 N N . ASP A 1 315 ? -8.619 7.811 -12.286 1.00 88.75 315 ASP A N 1
ATOM 2563 C CA . ASP A 1 315 ? -7.561 8.179 -13.230 1.00 88.75 315 ASP A CA 1
ATOM 2564 C C . ASP A 1 315 ? -6.984 6.930 -13.935 1.00 88.75 315 ASP A C 1
ATOM 2566 O O . ASP A 1 315 ? -6.745 6.980 -15.140 1.00 88.75 315 ASP A O 1
ATOM 2570 N N . PHE A 1 316 ? -6.831 5.797 -13.231 1.00 89.81 316 PHE A N 1
ATOM 2571 C CA . PHE A 1 316 ? -6.386 4.524 -13.820 1.00 89.81 316 PHE A CA 1
ATOM 2572 C C . PHE A 1 316 ? -7.296 4.060 -14.964 1.00 89.81 316 PHE A C 1
ATOM 2574 O O . PHE A 1 316 ? -6.799 3.703 -16.029 1.00 89.81 316 PHE A O 1
ATOM 2581 N N . TYR A 1 317 ? -8.620 4.118 -14.793 1.00 88.56 317 TYR A N 1
ATOM 2582 C CA . TYR A 1 317 ? -9.565 3.721 -15.846 1.00 88.56 317 TYR A CA 1
ATOM 2583 C C . TYR A 1 317 ? -9.552 4.656 -17.064 1.00 88.56 317 TYR A C 1
ATOM 2585 O O . TYR A 1 317 ? -10.042 4.295 -18.136 1.00 88.56 317 TYR A O 1
ATOM 2593 N N . HIS A 1 318 ? -8.992 5.856 -16.917 1.00 85.06 318 HIS A N 1
ATOM 2594 C CA . HIS A 1 318 ? -8.791 6.800 -18.011 1.00 85.06 318 HIS A CA 1
ATOM 2595 C C . HIS A 1 318 ? -7.406 6.689 -18.665 1.00 85.06 318 HIS A C 1
ATOM 2597 O O . HIS A 1 318 ? -7.186 7.289 -19.724 1.00 85.06 318 HIS A O 1
ATOM 2603 N N . CYS A 1 319 ? -6.480 5.922 -18.086 1.00 80.75 319 CYS A N 1
ATOM 2604 C CA . CYS A 1 319 ? -5.160 5.702 -18.661 1.00 80.75 319 CYS A CA 1
ATOM 2605 C C . CYS A 1 319 ? -5.222 4.733 -19.851 1.00 80.75 319 CYS A C 1
ATOM 2607 O O . CYS A 1 319 ? -5.889 3.704 -19.826 1.00 80.75 319 CYS A O 1
ATOM 2609 N N . GLN A 1 320 ? -4.478 5.050 -20.914 1.00 74.81 320 GLN A N 1
ATOM 2610 C CA . GLN A 1 320 ? -4.286 4.148 -22.052 1.00 74.81 320 GLN A CA 1
ATOM 2611 C C . GLN A 1 320 ? -2.939 3.444 -21.925 1.00 74.81 320 GLN A C 1
ATOM 2613 O O . GLN A 1 320 ? -1.890 4.008 -22.257 1.00 74.81 320 GLN A O 1
ATOM 2618 N N . ARG A 1 321 ? -2.949 2.190 -21.476 1.00 70.88 321 ARG A N 1
ATOM 2619 C CA . ARG A 1 321 ? -1.724 1.398 -21.384 1.00 70.88 321 ARG A CA 1
ATOM 2620 C C . ARG A 1 321 ? -1.329 0.866 -22.752 1.00 70.88 321 ARG A C 1
ATOM 2622 O O . ARG A 1 321 ? -2.039 0.105 -23.400 1.00 70.88 321 ARG A O 1
ATOM 2629 N N . ARG A 1 322 ? -0.131 1.251 -23.189 1.00 67.69 322 ARG A N 1
ATOM 2630 C CA . ARG A 1 322 ? 0.452 0.764 -24.448 1.00 67.69 322 ARG A CA 1
ATOM 2631 C C . ARG A 1 322 ? 1.378 -0.433 -24.263 1.00 67.69 322 ARG A C 1
ATOM 2633 O O . ARG A 1 322 ? 1.737 -1.057 -25.254 1.00 67.69 322 ARG A O 1
ATOM 2640 N N . ASN A 1 323 ? 1.762 -0.753 -23.021 1.00 66.19 323 ASN A N 1
ATOM 2641 C CA . ASN A 1 323 ? 2.595 -1.907 -22.649 1.00 66.19 323 ASN A CA 1
ATOM 2642 C C . ASN A 1 323 ? 3.790 -2.143 -23.609 1.00 66.19 323 ASN A C 1
ATOM 2644 O O . ASN A 1 323 ? 4.087 -3.275 -23.980 1.00 66.19 323 ASN A O 1
ATOM 2648 N N . GLY A 1 324 ? 4.454 -1.061 -24.041 1.00 62.22 324 GLY A N 1
ATOM 2649 C CA . GLY A 1 324 ? 5.615 -1.102 -24.941 1.00 62.22 324 GLY A CA 1
ATOM 2650 C C . GLY A 1 324 ? 5.332 -1.042 -26.453 1.00 62.22 324 GLY A C 1
ATOM 2651 O O . GLY A 1 324 ? 6.288 -1.103 -27.222 1.00 62.22 324 GLY A O 1
ATOM 2652 N N . LYS A 1 325 ? 4.070 -0.913 -26.890 1.00 54.84 325 LYS A N 1
ATOM 2653 C CA . LYS A 1 325 ? 3.672 -0.682 -28.296 1.00 54.84 325 LYS A CA 1
ATOM 2654 C C . LYS A 1 325 ? 3.691 0.786 -28.704 1.00 54.84 325 LYS A C 1
ATOM 2656 O O . LYS A 1 325 ? 3.379 1.657 -27.863 1.00 54.84 325 LYS A O 1
#